Protein AF-A0A1B7ZE71-F1 (afdb_monomer_lite)

Radius of gyration: 24.31 Å; chains: 1; bounding box: 47×47×88 Å

Secondary structure (DSSP, 8-state):
-PPPHHHHHHHHHHHHHHHHHHHHHHHHHHHHHHHHHHHHHHHT-S-GGGGGGGSPPSEE-SS-EEEEEEETTEEEEEEEEESPPPHHHHH-EEEEEEEETT---TT-S---EEEEEE---EEEEETTEEEEEEEEEPPSS-EEEEEEEEEEE-TTS-EEE----EEEHHHHHHHHHHTT---TT--------

Organism: NCBI:txid1836467

Structure (mmCIF, N/CA/C/O backbone):
data_AF-A0A1B7ZE71-F1
#
_entry.id   AF-A0A1B7ZE71-F1
#
loop_
_atom_site.group_PDB
_atom_site.id
_atom_site.type_symbol
_atom_site.label_atom_id
_atom_site.label_alt_id
_atom_site.label_comp_id
_atom_site.label_asym_id
_atom_site.label_entity_id
_atom_site.label_seq_id
_atom_site.pdbx_PDB_ins_code
_atom_site.Cartn_x
_atom_site.Cartn_y
_atom_site.Cartn_z
_atom_site.occupancy
_atom_site.B_iso_or_equiv
_atom_site.auth_seq_id
_atom_site.auth_comp_id
_atom_site.auth_asym_id
_atom_site.auth_atom_id
_atom_site.pdbx_PDB_model_num
ATOM 1 N N . MET A 1 1 ? -10.467 2.121 67.194 1.00 52.72 1 MET A N 1
ATOM 2 C CA . MET A 1 1 ? -9.245 1.445 66.711 1.00 52.72 1 MET A CA 1
ATOM 3 C C . MET A 1 1 ? -9.043 1.850 65.265 1.00 52.72 1 MET A C 1
ATOM 5 O O . MET A 1 1 ? -9.823 1.424 64.425 1.00 52.72 1 MET A O 1
ATOM 9 N N . GLU A 1 2 ? -8.080 2.726 64.983 1.00 53.59 2 GLU A N 1
ATOM 10 C CA . GLU A 1 2 ? -7.727 3.022 63.592 1.00 53.59 2 GLU A CA 1
ATOM 11 C C . GLU A 1 2 ? -7.019 1.806 62.976 1.00 53.59 2 GLU A C 1
ATOM 13 O O . GLU A 1 2 ? -6.147 1.218 63.628 1.00 53.59 2 GLU A O 1
ATOM 18 N N . PRO A 1 3 ? -7.379 1.394 61.749 1.00 60.72 3 PRO A N 1
ATOM 19 C CA . PRO A 1 3 ? -6.683 0.314 61.072 1.00 60.72 3 PRO A CA 1
ATOM 20 C C . PRO A 1 3 ? -5.218 0.703 60.862 1.00 60.72 3 PRO A C 1
ATOM 22 O O . PRO A 1 3 ? -4.894 1.793 60.388 1.00 60.72 3 PRO A O 1
ATOM 25 N N . SER A 1 4 ? -4.315 -0.215 61.198 1.00 74.62 4 SER A N 1
ATOM 26 C CA . SER A 1 4 ? -2.880 -0.040 60.970 1.00 74.62 4 SER A CA 1
ATOM 27 C C . SER A 1 4 ? -2.619 0.303 59.497 1.00 74.62 4 SER A C 1
ATOM 29 O O . SER A 1 4 ? -3.213 -0.300 58.601 1.00 74.62 4 SER A O 1
ATOM 31 N N . LYS A 1 5 ? -1.679 1.220 59.211 1.00 70.31 5 LYS A N 1
ATOM 32 C CA . LYS A 1 5 ? -1.284 1.604 57.835 1.00 70.31 5 LYS A CA 1
ATOM 33 C C . LYS A 1 5 ? -0.982 0.396 56.930 1.00 70.31 5 LYS A C 1
ATOM 35 O O . LYS A 1 5 ? 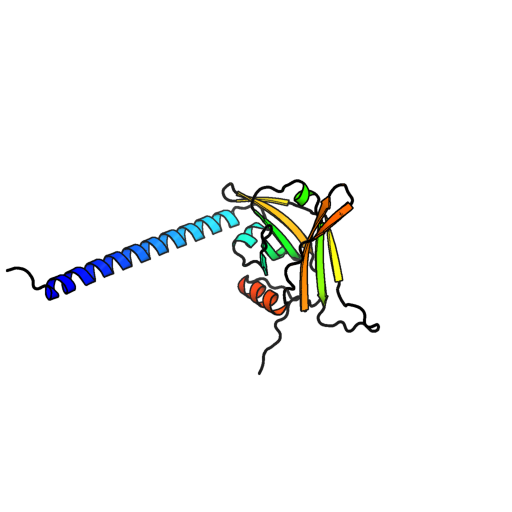-1.108 0.503 55.713 1.00 70.31 5 LYS A O 1
ATOM 40 N N . LYS A 1 6 ? -0.590 -0.754 57.500 1.00 68.81 6 LYS A N 1
ATOM 41 C CA . LYS A 1 6 ? -0.414 -2.018 56.765 1.00 68.81 6 LYS A CA 1
ATOM 42 C C . LYS A 1 6 ? -1.756 -2.639 56.359 1.00 68.81 6 LYS A C 1
ATOM 44 O O . LYS A 1 6 ? -1.909 -2.992 55.198 1.00 68.81 6 LYS A O 1
ATOM 49 N N . GLN A 1 7 ? -2.729 -2.719 57.268 1.00 72.44 7 GLN A N 1
ATOM 50 C CA . GLN A 1 7 ? -4.077 -3.230 56.977 1.00 72.44 7 GLN A CA 1
ATOM 51 C C . GLN A 1 7 ? -4.793 -2.364 55.935 1.00 72.44 7 GLN A C 1
ATOM 53 O O . GLN A 1 7 ? -5.383 -2.900 55.005 1.00 72.44 7 GLN A O 1
ATOM 58 N N . LEU A 1 8 ? -4.648 -1.036 56.015 1.00 74.44 8 LEU A N 1
ATOM 59 C CA . LEU A 1 8 ? -5.215 -0.121 55.021 1.00 74.44 8 LEU A CA 1
ATOM 60 C C . LEU A 1 8 ? -4.645 -0.375 53.609 1.00 74.44 8 LEU A C 1
ATOM 62 O O . LEU A 1 8 ? -5.394 -0.423 52.637 1.00 74.44 8 LEU A O 1
ATOM 66 N N . LYS A 1 9 ? -3.328 -0.609 53.489 1.00 72.19 9 LYS A N 1
ATOM 67 C CA . LYS A 1 9 ? -2.681 -0.965 52.211 1.00 72.19 9 LYS A CA 1
ATOM 68 C C . LYS A 1 9 ? -3.184 -2.300 51.656 1.00 72.19 9 LYS A C 1
ATOM 70 O O . LYS A 1 9 ? -3.447 -2.380 50.460 1.00 72.19 9 LYS A O 1
ATOM 75 N N . TYR A 1 10 ? -3.346 -3.317 52.506 1.00 79.56 10 TYR A N 1
ATOM 76 C CA . TYR A 1 10 ? -3.859 -4.628 52.089 1.00 79.56 10 TYR A CA 1
ATOM 77 C C . TYR A 1 10 ? -5.328 -4.590 51.650 1.00 79.56 10 TYR A C 1
ATOM 79 O O . TYR A 1 10 ? -5.701 -5.375 50.785 1.00 79.56 10 TYR A O 1
ATOM 87 N N . SER A 1 11 ? -6.136 -3.661 52.170 1.00 78.38 11 SER A N 1
ATOM 88 C CA . SER A 1 11 ? -7.523 -3.467 51.723 1.00 78.38 11 SER A CA 1
ATOM 89 C C . SER A 1 11 ? -7.640 -2.619 50.449 1.00 78.38 11 SER A C 1
ATOM 91 O O . SER A 1 11 ? -8.523 -2.859 49.632 1.00 78.38 11 SER A O 1
ATOM 93 N N . ILE A 1 12 ? -6.750 -1.641 50.242 1.00 85.25 12 ILE A N 1
ATOM 94 C CA . ILE A 1 12 ? -6.781 -0.746 49.069 1.00 85.25 12 ILE A CA 1
ATOM 95 C C . ILE A 1 12 ? -6.198 -1.415 47.813 1.00 85.25 12 ILE A C 1
ATOM 97 O O . ILE A 1 12 ? -6.722 -1.227 46.715 1.00 85.25 12 ILE A O 1
ATOM 101 N N . LEU A 1 13 ? -5.133 -2.211 47.954 1.00 88.12 13 LEU A N 1
ATOM 102 C CA . LEU A 1 13 ? -4.478 -2.897 46.834 1.00 88.12 13 LEU A CA 1
ATOM 103 C C . LEU A 1 13 ? -5.442 -3.740 45.964 1.00 88.12 13 LEU A C 1
ATOM 105 O O . LEU A 1 13 ? -5.421 -3.561 44.745 1.00 88.12 13 LEU A O 1
ATOM 109 N N . PRO A 1 14 ? -6.312 -4.612 46.519 1.00 90.25 14 PRO A N 1
ATOM 110 C CA . PRO A 1 14 ? -7.252 -5.390 45.712 1.00 90.25 14 PRO A C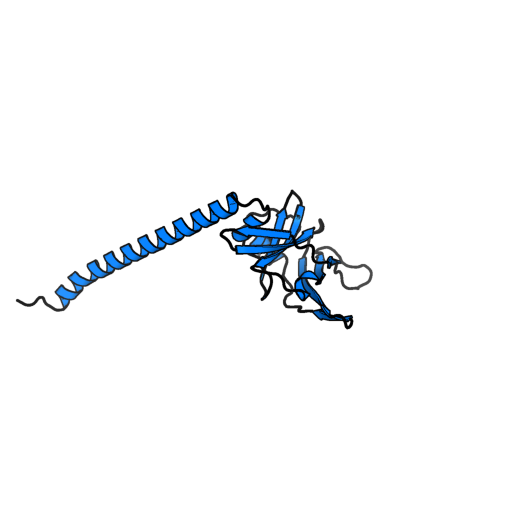A 1
ATOM 111 C C . PRO A 1 14 ? -8.293 -4.511 45.008 1.00 90.25 14 PRO A C 1
ATOM 113 O O . PRO A 1 14 ? -8.656 -4.812 43.875 1.00 90.25 14 PRO A O 1
ATOM 116 N N . ILE A 1 15 ? -8.718 -3.394 45.611 1.00 91.06 15 ILE A N 1
ATOM 117 C CA . ILE A 1 15 ? -9.645 -2.439 44.977 1.00 91.06 15 ILE A CA 1
ATOM 118 C C . ILE A 1 15 ? -8.997 -1.816 43.735 1.00 91.06 15 ILE A C 1
ATOM 120 O O . ILE A 1 15 ? -9.604 -1.787 42.665 1.00 91.06 15 ILE A O 1
ATOM 124 N N . ILE A 1 16 ? -7.742 -1.371 43.851 1.00 92.75 16 ILE A N 1
ATOM 125 C CA . ILE A 1 16 ? -6.975 -0.840 42.715 1.00 92.75 16 ILE A CA 1
ATOM 126 C C . ILE A 1 16 ? -6.833 -1.905 41.620 1.00 92.75 16 ILE A C 1
ATOM 128 O O . ILE A 1 16 ? -6.988 -1.601 40.439 1.00 92.75 16 ILE A O 1
ATOM 132 N N . LEU A 1 17 ? -6.578 -3.159 41.998 1.00 93.56 17 LEU A N 1
ATOM 133 C CA . LEU A 1 17 ? -6.388 -4.257 41.053 1.00 93.56 17 LEU A CA 1
ATOM 134 C C . LEU A 1 17 ? -7.676 -4.583 40.276 1.00 93.56 17 LEU A C 1
ATOM 136 O O . LEU A 1 17 ? -7.633 -4.745 39.057 1.00 93.56 17 LEU A O 1
ATOM 140 N N . VAL A 1 18 ? -8.828 -4.594 40.954 1.00 94.69 18 VAL A N 1
ATOM 141 C CA . VAL A 1 18 ? -10.147 -4.760 40.320 1.00 94.69 18 VAL A CA 1
ATOM 142 C C . VAL A 1 18 ? -10.454 -3.600 39.372 1.00 94.69 18 VAL A C 1
ATOM 144 O O . VAL A 1 18 ? -10.906 -3.833 38.251 1.00 94.69 18 VAL A O 1
ATOM 147 N N . LEU A 1 19 ? -10.159 -2.357 39.770 1.00 95.19 19 LEU A N 1
ATOM 148 C CA . LEU A 1 19 ? -10.331 -1.191 38.898 1.00 95.19 19 LEU A CA 1
ATOM 149 C C . LEU A 1 19 ? -9.456 -1.294 37.642 1.00 95.19 19 LEU A C 1
ATOM 151 O O . LEU A 1 19 ? -9.948 -1.073 36.537 1.00 95.19 19 LEU A O 1
ATOM 155 N N . LEU A 1 20 ? -8.184 -1.684 37.779 1.00 95.62 20 LEU A N 1
ATOM 156 C CA . LEU A 1 20 ? -7.288 -1.891 36.637 1.00 95.62 20 LEU A CA 1
ATOM 157 C C . LEU A 1 20 ? -7.815 -2.971 35.684 1.00 95.62 20 LEU A C 1
ATOM 159 O O . LEU A 1 20 ? -7.805 -2.756 34.472 1.00 95.62 20 LEU A O 1
ATOM 163 N N . LEU A 1 21 ? -8.313 -4.095 36.210 1.00 95.44 21 LEU 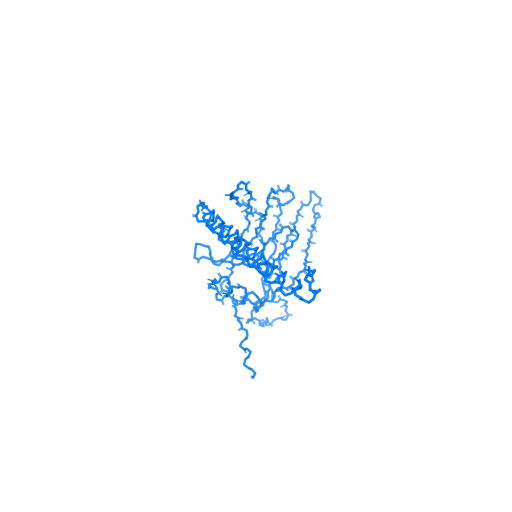A N 1
ATOM 164 C CA . LEU A 1 21 ? -8.932 -5.146 35.398 1.00 95.44 21 LEU A CA 1
ATOM 165 C C . LEU A 1 21 ? -10.163 -4.626 34.650 1.00 95.44 21 LEU A C 1
ATOM 167 O O . LEU A 1 21 ? -10.286 -4.849 33.446 1.00 95.44 21 LEU A O 1
ATOM 171 N N . PHE A 1 22 ? -11.033 -3.873 35.324 1.00 96.06 22 PHE A N 1
ATOM 172 C CA . PHE A 1 22 ? -12.203 -3.257 34.702 1.00 96.06 22 PHE A CA 1
ATOM 173 C C . PHE A 1 22 ? -11.814 -2.315 33.549 1.00 96.06 22 PHE A C 1
ATOM 175 O O . PHE A 1 22 ? -12.358 -2.425 32.448 1.00 96.06 22 PHE A O 1
ATOM 182 N N . PHE A 1 23 ? -10.819 -1.442 33.753 1.00 95.06 23 PHE A N 1
ATOM 183 C CA . PHE A 1 23 ? -10.317 -0.554 32.699 1.00 95.06 23 PHE A CA 1
ATOM 184 C C . PHE A 1 23 ? -9.697 -1.321 31.525 1.00 95.06 23 PHE A C 1
ATOM 186 O O . PHE A 1 23 ? -9.907 -0.947 30.370 1.00 95.06 23 PHE A O 1
ATOM 193 N N . GLN A 1 24 ? -8.966 -2.407 31.790 1.00 94.94 24 GLN A N 1
ATOM 194 C CA . GLN A 1 24 ? -8.400 -3.249 30.734 1.00 94.94 24 GLN A CA 1
ATOM 195 C C . GLN A 1 24 ? -9.487 -3.962 29.919 1.00 94.94 24 GLN A C 1
ATOM 197 O O . GLN A 1 24 ? -9.398 -3.985 28.690 1.00 94.94 24 GLN A O 1
ATOM 202 N N . ILE A 1 25 ? -10.529 -4.490 30.572 1.00 94.94 25 ILE A N 1
ATOM 203 C CA . ILE A 1 25 ? -11.670 -5.135 29.903 1.00 94.94 25 ILE A CA 1
ATOM 204 C C . ILE A 1 25 ? -12.411 -4.127 29.027 1.00 94.94 25 ILE A C 1
ATOM 206 O O . ILE A 1 25 ? -12.641 -4.391 27.848 1.00 94.94 25 ILE A O 1
ATOM 210 N N . ARG A 1 26 ? -12.728 -2.945 29.566 1.00 95.56 26 ARG A N 1
ATOM 211 C CA . ARG A 1 26 ? -13.400 -1.887 28.805 1.00 95.56 26 ARG A CA 1
ATOM 212 C C . ARG A 1 26 ? -12.589 -1.480 27.574 1.00 95.56 26 ARG A C 1
ATOM 214 O O . ARG A 1 26 ? -13.123 -1.482 26.469 1.00 95.56 26 ARG A O 1
ATOM 221 N N . LYS A 1 27 ? -11.288 -1.219 27.746 1.00 94.62 27 LYS A N 1
ATOM 222 C CA . LYS A 1 27 ? -10.377 -0.883 26.642 1.00 94.62 27 LYS A CA 1
ATOM 223 C C . LYS A 1 27 ? -10.353 -1.976 25.573 1.00 94.62 27 LYS A C 1
ATOM 225 O O . LYS A 1 27 ? -10.350 -1.674 24.383 1.00 94.62 27 LYS A O 1
ATOM 230 N N . ARG A 1 28 ? -10.329 -3.247 25.984 1.00 94.38 28 ARG A N 1
ATOM 231 C CA . ARG A 1 28 ? -10.369 -4.386 25.060 1.00 94.38 28 ARG A CA 1
ATOM 232 C C . ARG A 1 28 ? -11.679 -4.421 24.271 1.00 94.38 28 ARG A C 1
ATOM 234 O O . ARG A 1 28 ? -11.627 -4.621 23.062 1.00 94.38 28 ARG A O 1
ATOM 241 N N . ASN A 1 29 ? -12.820 -4.206 24.921 1.00 94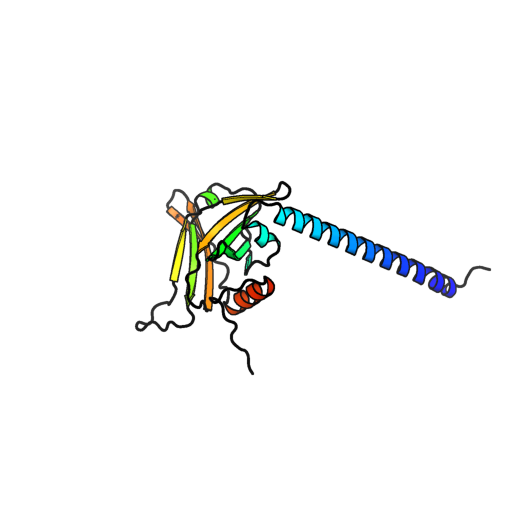.62 29 ASN A N 1
ATOM 242 C CA . ASN A 1 29 ? -14.127 -4.215 24.260 1.00 94.62 29 ASN A CA 1
ATOM 243 C C . ASN A 1 29 ? -14.257 -3.074 23.244 1.00 94.62 29 ASN A C 1
ATOM 245 O O . ASN A 1 29 ? -14.628 -3.329 22.103 1.00 94.62 29 ASN A O 1
ATOM 249 N N . GLU A 1 30 ? -13.842 -1.858 23.609 1.00 94.69 30 GLU A N 1
ATOM 250 C CA . GLU A 1 30 ? -13.820 -0.708 22.693 1.00 94.69 30 GLU A CA 1
ATOM 251 C C . GLU A 1 30 ? -12.923 -0.980 21.469 1.00 94.69 30 GLU A C 1
ATOM 253 O O . GLU A 1 30 ? -13.283 -0.663 20.336 1.00 94.69 30 GLU A O 1
ATOM 258 N N . GLN A 1 31 ? -11.768 -1.628 21.659 1.00 92.62 31 GLN A N 1
ATOM 259 C CA . GLN A 1 31 ? -10.894 -2.024 20.548 1.00 92.62 31 GLN A CA 1
ATOM 260 C C . GLN A 1 31 ? -11.519 -3.089 19.640 1.00 92.62 31 GLN A C 1
ATOM 262 O O . GLN A 1 31 ? -11.292 -3.062 18.430 1.00 92.62 31 GLN A O 1
ATOM 267 N N . ILE A 1 32 ? -12.265 -4.042 20.204 1.00 93.38 32 ILE A N 1
ATOM 268 C CA . ILE A 1 32 ? -12.968 -5.076 19.434 1.00 93.38 32 ILE A CA 1
ATOM 269 C C . ILE A 1 32 ? -14.071 -4.432 18.596 1.00 93.38 32 ILE A C 1
ATOM 271 O O . ILE A 1 32 ? -14.121 -4.656 17.390 1.00 93.38 32 ILE A O 1
ATOM 275 N N . GLU A 1 33 ? -14.894 -3.582 19.204 1.00 93.94 33 GLU A N 1
ATOM 276 C CA . GLU A 1 33 ? -15.970 -2.870 18.515 1.00 93.94 33 GLU A CA 1
ATOM 277 C C . GLU A 1 33 ? -15.426 -2.006 17.369 1.00 93.94 33 GLU A C 1
ATOM 279 O O . GLU A 1 33 ? -15.892 -2.100 16.236 1.00 93.94 33 GLU A O 1
ATOM 284 N N . GLN A 1 34 ? -14.350 -1.249 17.609 1.00 89.94 34 GLN A N 1
ATOM 285 C CA . GLN A 1 34 ? -13.692 -0.461 16.562 1.00 89.94 34 GLN A CA 1
ATOM 286 C C . GLN A 1 34 ? -13.176 -1.321 15.402 1.00 89.94 34 GLN A C 1
ATOM 288 O O . GLN A 1 34 ? -13.253 -0.903 14.244 1.00 89.94 34 GLN A O 1
ATOM 293 N N . ARG A 1 35 ? -12.634 -2.514 15.685 1.00 88.94 35 ARG A N 1
ATOM 294 C CA . ARG A 1 35 ? -12.179 -3.450 14.644 1.00 88.94 35 ARG A CA 1
ATOM 295 C C . ARG A 1 35 ? -13.352 -4.005 13.844 1.00 88.94 35 ARG A C 1
ATOM 297 O O . ARG A 1 35 ? -13.246 -4.051 12.621 1.00 88.94 35 ARG A O 1
ATOM 304 N N . ASN A 1 36 ? -14.449 -4.363 14.507 1.00 91.12 36 ASN A N 1
ATOM 305 C CA . ASN A 1 36 ? -15.652 -4.880 13.857 1.00 91.12 36 ASN A CA 1
ATOM 306 C C . ASN A 1 36 ? -16.277 -3.819 12.947 1.00 91.12 36 ASN A C 1
ATOM 308 O O . ASN A 1 36 ? -16.412 -4.056 11.750 1.00 91.12 36 ASN A O 1
ATOM 312 N N . ASN A 1 37 ? -16.501 -2.608 13.464 1.00 90.06 37 ASN A N 1
ATOM 313 C CA . ASN A 1 37 ? -17.058 -1.493 12.692 1.00 90.06 37 ASN A CA 1
ATOM 314 C C . ASN A 1 37 ? -16.178 -1.147 11.481 1.00 90.06 37 ASN A C 1
ATOM 316 O O . ASN A 1 37 ? -16.668 -0.847 10.394 1.00 90.06 37 ASN A O 1
ATOM 320 N N . LYS A 1 38 ? -14.848 -1.204 11.642 1.00 89.19 38 LYS A N 1
ATOM 321 C CA . LYS A 1 38 ? -13.911 -1.014 10.528 1.00 89.19 38 LYS A CA 1
ATOM 322 C C . LYS A 1 38 ? -14.038 -2.129 9.487 1.00 89.19 38 LYS A C 1
ATOM 324 O O . LYS A 1 38 ? -14.008 -1.836 8.295 1.00 89.19 38 LYS A O 1
ATOM 329 N N . GLN A 1 39 ? -14.147 -3.384 9.919 1.00 90.56 39 GLN A N 1
ATOM 330 C CA . GLN A 1 39 ? -14.269 -4.524 9.015 1.00 90.56 39 GLN A CA 1
ATOM 331 C C . GLN A 1 39 ? -15.583 -4.480 8.231 1.00 90.56 39 GLN A C 1
ATOM 333 O O . GLN A 1 39 ? -15.571 -4.681 7.021 1.00 90.56 39 GLN A O 1
ATOM 338 N N . GLU A 1 40 ? -16.692 -4.152 8.887 1.00 90.06 40 GLU A N 1
ATOM 339 C CA . GLU A 1 40 ? -17.995 -3.960 8.244 1.00 90.06 40 GLU A CA 1
ATOM 340 C C . GLU A 1 40 ? -17.963 -2.822 7.221 1.00 90.06 40 GLU A C 1
ATOM 342 O O . GLU A 1 40 ? -18.453 -2.973 6.103 1.00 90.06 40 GLU A O 1
ATOM 347 N N . ALA A 1 41 ? -17.314 -1.704 7.554 1.00 89.19 41 ALA A N 1
ATOM 348 C CA . ALA A 1 41 ? -17.153 -0.577 6.638 1.00 89.19 41 ALA A CA 1
ATOM 349 C C . ALA A 1 41 ? -16.285 -0.918 5.409 1.00 89.19 41 ALA A C 1
ATOM 351 O O . ALA A 1 41 ? -16.498 -0.379 4.326 1.00 89.19 41 ALA A O 1
ATOM 352 N N . ILE A 1 42 ? -15.307 -1.817 5.560 1.00 90.94 42 ILE A N 1
ATOM 353 C CA . ILE A 1 42 ? -14.504 -2.328 4.440 1.00 90.94 42 ILE A CA 1
ATOM 354 C C . ILE A 1 42 ? -15.330 -3.293 3.590 1.00 90.94 42 ILE A C 1
ATOM 356 O O . ILE A 1 42 ? -15.336 -3.165 2.371 1.00 90.94 42 ILE A O 1
ATOM 360 N N . ASN A 1 43 ? -16.054 -4.218 4.223 1.00 88.69 43 ASN A N 1
ATOM 361 C CA . ASN A 1 43 ? -16.869 -5.220 3.535 1.00 88.69 43 ASN A CA 1
ATOM 362 C C . ASN A 1 43 ? -18.058 -4.601 2.782 1.00 88.69 43 ASN A C 1
ATOM 364 O O . ASN A 1 43 ? -18.470 -5.129 1.757 1.00 88.69 43 ASN A O 1
ATOM 368 N N . SER A 1 44 ? -18.604 -3.491 3.283 1.00 88.44 44 SER A N 1
ATOM 369 C CA . SER A 1 44 ? -19.681 -2.733 2.630 1.00 88.44 44 SER A CA 1
ATOM 370 C C . SER A 1 44 ? -19.179 -1.730 1.585 1.00 88.44 44 SER A C 1
ATOM 372 O O . SER A 1 44 ? -19.982 -1.068 0.928 1.00 88.44 44 SER A O 1
ATOM 374 N N . SER A 1 45 ? -17.861 -1.588 1.413 1.00 88.50 45 SER A N 1
ATOM 375 C CA . SER A 1 45 ? -17.297 -0.690 0.410 1.00 88.50 45 SER A CA 1
ATOM 376 C C . SER A 1 45 ? -17.405 -1.293 -0.991 1.00 88.50 45 SER A C 1
ATOM 378 O O . SER A 1 45 ? -16.943 -2.402 -1.234 1.00 88.50 45 SER A O 1
ATOM 380 N N . ASN A 1 46 ? -17.895 -0.512 -1.957 1.00 85.69 46 ASN A N 1
ATOM 381 C CA . ASN A 1 46 ? -17.926 -0.890 -3.379 1.00 85.69 46 ASN A CA 1
ATOM 382 C C . ASN A 1 46 ? -16.548 -0.796 -4.072 1.00 85.69 46 ASN A C 1
ATOM 384 O O . ASN A 1 46 ? -16.472 -0.699 -5.295 1.00 85.69 46 ASN A O 1
ATOM 388 N N . SER A 1 47 ? -15.451 -0.759 -3.311 1.00 92.75 47 SER A N 1
ATOM 389 C CA . SER A 1 47 ? -14.093 -0.604 -3.832 1.00 92.75 47 SER A CA 1
ATOM 390 C C . SER A 1 47 ? -13.237 -1.809 -3.477 1.00 92.75 47 SER A C 1
ATOM 392 O O . SER A 1 47 ? -12.995 -2.088 -2.302 1.00 92.75 47 SER A O 1
ATOM 394 N N . VAL A 1 48 ? -12.673 -2.457 -4.497 1.00 93.81 48 VAL A N 1
ATOM 395 C CA . VAL A 1 48 ? -11.685 -3.540 -4.337 1.00 93.81 48 VAL A CA 1
ATOM 396 C C . VAL A 1 48 ? -10.444 -3.097 -3.549 1.00 93.81 48 VAL A C 1
ATOM 398 O O . VAL A 1 48 ? -9.778 -3.915 -2.920 1.00 93.81 48 VAL A O 1
ATOM 401 N N . TYR A 1 49 ? -10.163 -1.790 -3.509 1.00 95.56 49 TYR A N 1
ATOM 402 C CA . TYR A 1 49 ? -9.037 -1.204 -2.779 1.00 95.56 49 TYR A CA 1
ATOM 403 C C . TYR A 1 49 ? -9.316 -0.982 -1.284 1.00 95.56 49 TYR A C 1
ATOM 405 O O . TYR A 1 49 ? -8.394 -0.677 -0.526 1.00 95.56 49 TYR A O 1
ATOM 413 N N . ALA A 1 50 ? -10.556 -1.159 -0.817 1.00 94.88 50 ALA A N 1
ATOM 414 C CA . ALA A 1 50 ? -10.903 -0.998 0.595 1.00 94.88 50 ALA A CA 1
ATOM 415 C C . ALA A 1 50 ? -10.127 -1.962 1.509 1.00 94.88 50 ALA A C 1
ATOM 417 O O . ALA A 1 50 ? -9.764 -1.594 2.631 1.00 94.88 50 ALA A O 1
ATOM 418 N N . LYS A 1 51 ? -9.794 -3.166 1.014 1.00 94.12 51 LYS A N 1
ATOM 419 C CA . LYS A 1 51 ? -9.022 -4.172 1.767 1.00 94.12 51 LYS A CA 1
ATOM 420 C C . LYS A 1 51 ? -7.652 -3.664 2.228 1.00 94.12 51 LYS A C 1
ATOM 422 O O . LYS A 1 51 ? -7.186 -4.053 3.299 1.00 94.12 51 LYS A O 1
ATOM 427 N N . LEU A 1 52 ? -7.046 -2.732 1.482 1.00 95.38 52 LEU A N 1
ATOM 428 C CA . LEU A 1 52 ? -5.729 -2.163 1.789 1.00 95.38 52 LEU A CA 1
ATOM 429 C C . LEU A 1 52 ? -5.707 -1.450 3.148 1.00 95.38 52 LEU A C 1
ATOM 431 O O . LEU A 1 52 ? -4.663 -1.334 3.786 1.00 95.38 52 LEU A O 1
ATOM 435 N N . LEU A 1 53 ? -6.865 -0.996 3.640 1.00 93.81 53 LEU A N 1
ATOM 436 C CA . LEU A 1 53 ? -6.971 -0.342 4.944 1.00 93.81 53 LEU A CA 1
ATOM 437 C C . LEU A 1 53 ? -6.680 -1.283 6.119 1.00 93.81 53 LEU A C 1
ATOM 439 O O . LEU A 1 53 ? -6.405 -0.799 7.222 1.00 93.81 53 LEU A O 1
ATOM 443 N N . ASN A 1 54 ? -6.742 -2.598 5.909 1.00 92.69 54 ASN A N 1
ATOM 444 C CA . ASN A 1 54 ? -6.355 -3.620 6.883 1.00 92.69 54 ASN A CA 1
ATOM 445 C C . ASN A 1 54 ? -4.935 -4.149 6.682 1.00 92.69 54 ASN A C 1
ATOM 447 O O . ASN A 1 54 ? -4.462 -4.919 7.513 1.00 92.69 54 ASN A O 1
ATOM 451 N N . GLN A 1 55 ? -4.261 -3.726 5.619 1.00 94.31 55 GLN A N 1
ATOM 452 C CA . GLN A 1 55 ? -2.935 -4.199 5.270 1.00 94.31 55 GLN A CA 1
ATOM 453 C C . GLN A 1 55 ? -1.858 -3.234 5.754 1.00 94.31 55 GLN A C 1
ATOM 455 O O . GLN A 1 55 ? -2.068 -2.025 5.917 1.00 94.31 55 GLN A O 1
ATOM 460 N N . ARG A 1 56 ? -0.666 -3.781 5.962 1.00 95.12 56 ARG A N 1
ATOM 461 C CA . ARG A 1 56 ? 0.551 -3.013 6.172 1.00 95.12 56 ARG A CA 1
ATOM 462 C C . ARG A 1 56 ? 1.076 -2.541 4.817 1.00 95.12 56 ARG A C 1
ATOM 464 O O . ARG A 1 56 ? 1.248 -3.335 3.898 1.00 95.12 56 ARG A O 1
ATOM 471 N N . SER A 1 57 ? 1.339 -1.244 4.700 1.00 94.88 57 SER A N 1
ATOM 472 C CA . SER A 1 57 ? 1.974 -0.659 3.516 1.00 94.88 57 SER A CA 1
ATOM 473 C C . SER A 1 57 ? 3.439 -1.092 3.420 1.00 94.88 57 SER A C 1
ATOM 475 O O . SER A 1 57 ? 4.139 -1.075 4.437 1.00 94.88 57 SER A O 1
ATOM 477 N N . ILE A 1 58 ? 3.927 -1.376 2.210 1.00 93.50 58 ILE A N 1
ATOM 478 C CA . ILE A 1 58 ? 5.353 -1.657 1.964 1.00 93.50 58 ILE A CA 1
ATOM 479 C C . ILE A 1 58 ? 6.230 -0.430 2.235 1.00 93.50 58 ILE A C 1
ATOM 481 O O . ILE A 1 58 ? 7.380 -0.544 2.659 1.00 93.50 58 ILE A O 1
ATOM 485 N N . TYR A 1 59 ? 5.656 0.757 2.044 1.00 90.88 59 TYR A N 1
ATOM 486 C CA . TYR A 1 59 ? 6.286 2.037 2.306 1.00 90.88 59 TYR A CA 1
ATOM 487 C C . TYR A 1 59 ? 5.226 3.102 2.568 1.00 90.88 59 TYR A C 1
ATOM 489 O O . TYR A 1 59 ? 4.095 3.006 2.090 1.00 90.88 59 TYR A O 1
ATOM 497 N N . ARG A 1 60 ? 5.583 4.123 3.342 1.00 90.00 60 ARG A N 1
ATOM 498 C CA . ARG A 1 60 ? 4.713 5.259 3.622 1.00 90.00 60 ARG A CA 1
ATOM 499 C C . ARG A 1 60 ? 5.549 6.523 3.687 1.00 90.00 60 ARG A C 1
ATOM 501 O O . ARG A 1 60 ? 6.479 6.595 4.486 1.00 90.00 60 ARG A O 1
ATOM 508 N N . ASP A 1 61 ? 5.176 7.509 2.885 1.00 84.62 61 ASP A N 1
ATOM 509 C CA . ASP A 1 61 ? 5.735 8.854 2.955 1.00 84.62 61 ASP A CA 1
ATOM 510 C C . ASP A 1 61 ? 4.704 9.853 3.512 1.00 84.62 61 ASP A C 1
ATOM 512 O O . ASP A 1 61 ? 3.689 9.484 4.112 1.00 84.62 61 ASP A O 1
ATOM 516 N N . SER A 1 62 ? 4.996 11.146 3.365 1.00 82.19 62 SER A N 1
ATOM 517 C CA . SER A 1 62 ? 4.133 12.239 3.817 1.00 82.19 62 SER A CA 1
ATOM 518 C C . SER A 1 62 ? 2.824 12.376 3.027 1.00 82.19 62 SER A C 1
ATOM 520 O O . SER A 1 62 ? 1.937 13.105 3.461 1.00 82.19 62 SER A O 1
ATOM 522 N N . VAL A 1 63 ? 2.704 11.733 1.866 1.00 86.81 63 VAL A N 1
ATOM 523 C CA . VAL A 1 63 ? 1.594 11.890 0.918 1.00 86.81 63 VAL A CA 1
ATOM 524 C C . VAL A 1 63 ? 0.830 10.580 0.713 1.00 86.81 63 VAL A C 1
ATOM 526 O O . VAL A 1 63 ? -0.402 10.585 0.784 1.00 86.81 63 VAL A O 1
ATOM 529 N N . TYR A 1 64 ? 1.538 9.474 0.482 1.00 90.81 64 TYR A N 1
ATOM 530 C CA . TYR A 1 64 ? 0.977 8.180 0.112 1.00 90.81 64 TYR A CA 1
ATOM 531 C C . TYR A 1 64 ? 1.397 7.074 1.080 1.00 90.81 64 TYR A C 1
ATOM 533 O O . TYR A 1 64 ? 2.528 7.005 1.568 1.00 90.81 64 TYR A O 1
ATOM 541 N N . SER A 1 65 ? 0.471 6.147 1.290 1.00 94.31 65 SER A N 1
ATOM 542 C CA . SER A 1 65 ? 0.786 4.784 1.699 1.00 94.31 65 SER A CA 1
ATOM 543 C C . SER A 1 65 ? 0.866 3.922 0.442 1.00 94.31 65 SER A C 1
ATOM 545 O O . SER A 1 65 ? -0.079 3.902 -0.345 1.00 94.31 65 SER A O 1
ATOM 547 N N . ILE A 1 66 ? 1.975 3.214 0.255 1.00 94.44 66 ILE A N 1
ATOM 548 C CA . ILE A 1 66 ? 2.213 2.369 -0.914 1.00 94.44 66 ILE A CA 1
ATOM 549 C C . ILE A 1 66 ? 2.007 0.905 -0.537 1.00 94.44 66 ILE A C 1
ATOM 551 O O . ILE A 1 66 ? 2.527 0.429 0.476 1.00 94.44 66 ILE A O 1
ATOM 555 N N . TYR A 1 67 ? 1.261 0.192 -1.368 1.00 96.00 67 TYR A N 1
ATOM 556 C CA . TYR A 1 67 ? 0.917 -1.210 -1.195 1.00 96.00 67 TYR A CA 1
ATOM 557 C C . TYR A 1 67 ? 1.301 -2.004 -2.432 1.00 96.00 67 TYR A C 1
ATOM 559 O O . TYR A 1 67 ? 1.357 -1.466 -3.535 1.00 96.00 67 TYR A O 1
ATOM 567 N N . ILE A 1 68 ? 1.509 -3.297 -2.226 1.00 95.19 68 ILE A N 1
ATOM 568 C CA . ILE A 1 68 ? 1.486 -4.291 -3.287 1.00 95.19 68 ILE A CA 1
ATOM 569 C C . ILE A 1 68 ? 0.397 -5.289 -2.903 1.00 95.19 68 ILE A C 1
ATOM 571 O O . ILE A 1 68 ? 0.392 -5.767 -1.767 1.00 95.19 68 ILE A O 1
ATOM 575 N N . ALA A 1 69 ? -0.546 -5.537 -3.808 1.00 95.44 69 ALA A N 1
ATOM 576 C CA . ALA A 1 69 ? -1.669 -6.439 -3.570 1.00 95.44 69 ALA A CA 1
ATOM 577 C 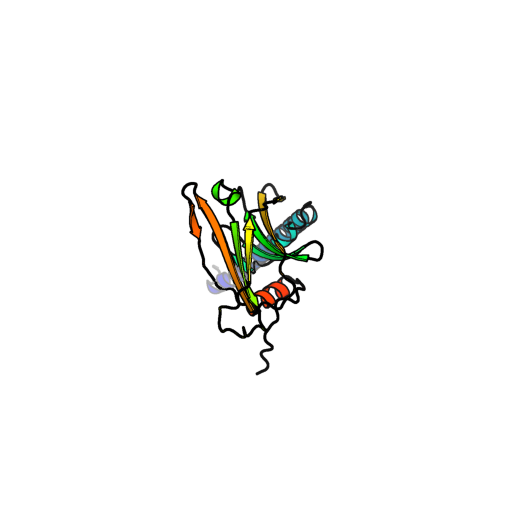C . ALA A 1 69 ? -2.186 -7.033 -4.883 1.00 95.44 69 ALA A C 1
ATOM 579 O O . ALA A 1 69 ? -2.016 -6.437 -5.948 1.00 95.44 69 ALA A O 1
ATOM 580 N N . VAL A 1 70 ? -2.866 -8.176 -4.794 1.00 93.75 70 VAL A N 1
ATOM 581 C CA . VAL A 1 70 ? -3.584 -8.763 -5.930 1.00 93.75 70 VAL A CA 1
ATOM 582 C C . VAL A 1 70 ? -4.957 -8.106 -6.061 1.00 93.75 70 VAL A C 1
ATOM 584 O O . VAL A 1 70 ? -5.767 -8.157 -5.131 1.00 93.75 70 VAL A O 1
ATOM 587 N N . ILE A 1 71 ? -5.228 -7.475 -7.201 1.00 93.00 71 ILE A N 1
ATOM 588 C CA . ILE A 1 71 ? -6.507 -6.838 -7.532 1.00 93.00 71 ILE A CA 1
ATOM 589 C C . ILE A 1 71 ? -6.980 -7.416 -8.863 1.00 93.00 71 ILE A C 1
ATOM 591 O O . ILE A 1 71 ? -6.274 -7.307 -9.860 1.00 93.00 71 ILE A O 1
ATOM 595 N N . ASN A 1 72 ? -8.168 -8.032 -8.876 1.00 89.81 72 ASN A N 1
ATOM 596 C CA . ASN A 1 72 ? -8.728 -8.698 -10.061 1.00 89.81 72 ASN A CA 1
ATOM 597 C C . ASN A 1 72 ? -7.704 -9.636 -10.738 1.00 89.81 72 ASN A C 1
ATOM 599 O O . ASN A 1 72 ? -7.411 -9.488 -11.922 1.00 89.81 72 ASN A O 1
ATOM 603 N N . ASP A 1 73 ? -7.101 -10.528 -9.945 1.00 87.88 73 ASP A N 1
ATOM 604 C CA . ASP A 1 73 ? -6.089 -11.513 -10.364 1.00 87.88 73 ASP A CA 1
ATOM 605 C C . ASP A 1 73 ? -4.771 -10.938 -10.921 1.00 87.88 73 ASP A C 1
ATOM 607 O O . ASP A 1 73 ? -3.932 -11.677 -11.426 1.00 87.88 73 ASP A O 1
ATOM 611 N N . SER A 1 74 ? -4.539 -9.627 -10.791 1.00 91.38 74 SER A N 1
ATOM 612 C CA . SER A 1 74 ? -3.288 -8.971 -11.187 1.00 91.38 74 SER A CA 1
ATOM 613 C C . SER A 1 74 ? -2.533 -8.467 -9.962 1.00 91.38 74 SER A C 1
ATOM 615 O O . SER A 1 74 ? -3.111 -7.793 -9.109 1.00 91.38 74 SER A O 1
ATOM 617 N N . ALA A 1 75 ? -1.224 -8.717 -9.894 1.00 93.56 75 ALA A N 1
ATOM 618 C CA . ALA A 1 75 ? -0.362 -8.049 -8.925 1.00 93.56 75 ALA A CA 1
ATOM 619 C C . ALA A 1 75 ? -0.225 -6.565 -9.301 1.00 93.56 75 ALA A C 1
ATOM 621 O O . ALA A 1 75 ? 0.182 -6.219 -10.415 1.00 93.56 75 ALA A O 1
ATOM 622 N N . GLU A 1 76 ? -0.578 -5.673 -8.381 1.00 95.31 76 GLU A N 1
ATOM 623 C CA . GLU A 1 76 ? -0.541 -4.230 -8.604 1.00 95.31 76 GLU A CA 1
ATOM 624 C C . GLU A 1 76 ? 0.294 -3.523 -7.540 1.00 95.31 76 GLU A C 1
ATOM 626 O O . GLU A 1 76 ? 0.245 -3.856 -6.353 1.00 95.31 76 GLU A O 1
ATOM 631 N N . LEU A 1 77 ? 1.026 -2.495 -7.970 1.00 94.75 77 LEU A N 1
ATOM 632 C CA . LEU A 1 77 ? 1.605 -1.489 -7.094 1.00 94.75 77 LEU A CA 1
ATOM 633 C C . LEU A 1 77 ? 0.610 -0.338 -6.951 1.00 94.75 77 LEU A C 1
ATOM 635 O O . LEU A 1 77 ? 0.190 0.257 -7.945 1.00 94.75 77 LEU A O 1
ATOM 639 N N . ILE A 1 78 ? 0.252 -0.012 -5.713 1.00 95.94 78 ILE A N 1
ATOM 640 C CA . ILE A 1 78 ? -0.884 0.852 -5.405 1.00 95.94 78 ILE A CA 1
ATOM 641 C C . ILE A 1 78 ? -0.446 1.996 -4.491 1.00 95.94 78 ILE A C 1
ATOM 643 O O . ILE A 1 78 ? 0.063 1.781 -3.393 1.00 95.94 78 ILE A O 1
ATOM 647 N N . PHE A 1 79 ? -0.704 3.226 -4.923 1.00 94.62 79 PHE A N 1
ATOM 648 C CA . PHE A 1 79 ? -0.475 4.463 -4.186 1.00 94.62 79 PHE A CA 1
ATOM 649 C C . PHE A 1 79 ? -1.803 4.946 -3.608 1.00 94.62 79 PHE A C 1
ATOM 651 O O . PHE A 1 79 ? -2.663 5.460 -4.325 1.00 94.62 79 PHE A O 1
ATOM 658 N N . LEU A 1 80 ? -1.968 4.793 -2.295 1.00 95.56 80 LEU A N 1
ATOM 659 C CA . LEU A 1 80 ? -3.166 5.203 -1.573 1.00 95.56 80 LEU A CA 1
ATOM 660 C C . LEU A 1 80 ? -2.922 6.528 -0.852 1.00 95.56 80 LEU A C 1
ATOM 662 O O . LEU A 1 80 ? -2.083 6.621 0.047 1.00 95.56 80 LEU A O 1
ATOM 666 N N . LYS A 1 81 ? -3.725 7.537 -1.180 1.00 94.56 81 LYS A N 1
ATOM 667 C CA . LYS A 1 81 ? -3.777 8.812 -0.469 1.00 94.56 81 LYS A CA 1
ATOM 668 C C . LYS A 1 81 ? -5.102 8.968 0.265 1.00 94.56 81 LYS A C 1
ATOM 670 O O . LYS A 1 81 ? -6.170 8.685 -0.271 1.00 94.56 81 LYS A O 1
ATOM 675 N N . ARG A 1 82 ? -5.020 9.467 1.496 1.00 94.00 82 ARG A N 1
ATOM 676 C CA . ARG A 1 82 ? -6.182 9.936 2.255 1.00 94.00 82 ARG A CA 1
ATOM 677 C C . ARG A 1 82 ? -6.457 11.401 1.929 1.00 94.00 82 ARG A C 1
ATOM 679 O O . ARG A 1 82 ? -5.523 12.159 1.638 1.00 94.00 82 ARG A O 1
ATOM 686 N N . ASP A 1 83 ? -7.729 11.766 2.002 1.00 93.12 83 ASP A N 1
ATOM 687 C CA . ASP A 1 83 ? -8.239 13.111 1.740 1.00 93.12 83 ASP A CA 1
ATOM 688 C C . ASP A 1 83 ? -8.091 13.544 0.277 1.00 93.12 83 ASP A C 1
ATOM 690 O O . ASP A 1 83 ? -7.729 12.761 -0.605 1.00 93.12 83 ASP A O 1
ATOM 694 N N . THR A 1 84 ? -8.426 14.802 0.002 1.00 90.88 84 THR A N 1
ATOM 695 C CA . THR A 1 84 ? -8.485 15.369 -1.345 1.00 90.88 84 THR A CA 1
ATOM 696 C C . THR A 1 84 ? -7.110 15.476 -2.009 1.00 90.88 84 THR A C 1
ATOM 698 O O . THR A 1 84 ? -6.073 15.654 -1.363 1.00 90.88 84 THR A O 1
ATOM 701 N N . LEU A 1 85 ? -7.111 15.361 -3.340 1.00 89.12 85 LEU A N 1
ATOM 702 C CA . LEU A 1 85 ? -5.946 15.598 -4.193 1.00 89.12 85 LEU A CA 1
ATOM 703 C C . LEU A 1 85 ? -5.859 17.076 -4.578 1.00 89.12 85 LEU A C 1
ATOM 705 O O . LEU A 1 85 ? -6.841 17.640 -5.077 1.00 89.12 85 LEU A O 1
ATOM 709 N N . ASN A 1 86 ? -4.675 17.669 -4.423 1.00 87.50 86 ASN A N 1
ATOM 710 C CA . ASN A 1 86 ? -4.373 18.994 -4.964 1.00 87.50 86 ASN A CA 1
ATOM 711 C C . ASN A 1 86 ? -4.056 18.931 -6.475 1.00 87.50 86 ASN A C 1
ATOM 713 O O . ASN A 1 86 ? -3.877 17.851 -7.042 1.00 87.50 86 ASN A O 1
ATOM 717 N N . ASN A 1 87 ? -3.995 20.090 -7.138 1.00 83.50 87 ASN A N 1
ATOM 718 C CA . ASN A 1 87 ? -3.803 20.163 -8.594 1.00 83.50 87 ASN A CA 1
ATOM 719 C C . ASN A 1 87 ? -2.485 19.531 -9.052 1.00 83.50 87 ASN A C 1
ATOM 721 O O . ASN A 1 87 ? -2.472 18.801 -10.040 1.00 83.50 87 ASN A O 1
ATOM 725 N N . ILE A 1 88 ? -1.405 19.743 -8.296 1.00 82.31 88 ILE A N 1
ATOM 726 C CA . ILE A 1 88 ? -0.089 19.167 -8.597 1.00 82.31 88 ILE A CA 1
ATOM 727 C C . ILE A 1 88 ? -0.175 17.639 -8.570 1.00 82.31 88 ILE A C 1
ATOM 729 O O . ILE A 1 88 ? 0.234 16.984 -9.523 1.00 82.31 88 ILE A O 1
ATOM 733 N N . GLN A 1 89 ? -0.780 17.061 -7.530 1.00 84.88 89 GLN A N 1
ATOM 734 C CA . GLN A 1 89 ? -0.953 15.613 -7.389 1.00 84.88 89 GLN A CA 1
ATOM 735 C C . GLN A 1 89 ? -1.770 15.034 -8.544 1.00 84.88 89 GLN A C 1
ATOM 737 O O . GLN A 1 89 ? -1.358 14.038 -9.130 1.00 84.88 89 GLN A O 1
ATOM 742 N N . ARG A 1 90 ? -2.878 15.685 -8.921 1.00 85.88 90 ARG A N 1
ATOM 743 C CA . ARG A 1 90 ? -3.741 15.264 -10.043 1.00 85.88 90 ARG A CA 1
ATOM 744 C C . ARG A 1 90 ? -3.039 15.267 -11.400 1.00 85.88 90 ARG A C 1
ATOM 746 O O . ARG A 1 90 ? -3.490 14.572 -12.299 1.00 85.88 90 ARG A O 1
ATOM 753 N N . GLN A 1 91 ? -1.996 16.076 -11.563 1.00 83.50 91 GLN A N 1
ATOM 754 C CA . GLN A 1 91 ? -1.230 16.200 -12.807 1.00 83.50 91 GLN A CA 1
ATOM 755 C C . GLN A 1 91 ? 0.104 15.445 -12.757 1.00 83.50 91 GLN A C 1
ATOM 757 O O . GLN A 1 91 ? 0.837 15.402 -13.745 1.00 83.50 91 GLN A O 1
ATOM 762 N N . SER A 1 92 ? 0.441 14.852 -11.612 1.00 82.69 92 SER A N 1
ATOM 763 C CA . SER A 1 92 ? 1.739 14.222 -11.405 1.00 82.69 92 SER A CA 1
ATOM 764 C C . SER A 1 92 ? 1.860 12.893 -12.146 1.00 82.69 92 SER A C 1
ATOM 766 O O . SER A 1 92 ? 0.863 12.233 -12.463 1.00 82.69 92 SER A O 1
ATOM 768 N N . LYS A 1 93 ? 3.105 12.475 -12.371 1.00 88.06 93 LYS A N 1
ATOM 769 C CA . LYS A 1 93 ? 3.465 11.113 -12.760 1.00 88.06 93 LYS A CA 1
ATOM 770 C C . LYS A 1 93 ? 4.124 10.389 -11.593 1.00 88.06 93 LYS A C 1
ATOM 772 O O . LYS A 1 93 ? 4.690 11.012 -10.694 1.00 88.06 93 LYS A O 1
ATOM 777 N N . PHE A 1 94 ? 4.050 9.072 -11.626 1.00 87.94 94 PHE A N 1
ATOM 778 C CA . PHE A 1 94 ? 4.764 8.192 -10.717 1.00 87.94 94 PHE A CA 1
ATOM 779 C C . PHE A 1 94 ? 5.898 7.517 -11.474 1.00 87.94 94 PHE A C 1
ATOM 781 O O . PHE A 1 94 ? 5.710 7.161 -12.637 1.00 87.94 94 PHE A O 1
ATOM 788 N N . PHE A 1 95 ? 7.035 7.337 -10.806 1.00 87.44 95 PHE A N 1
ATOM 789 C CA . PHE A 1 95 ? 8.117 6.485 -11.291 1.00 87.44 95 PHE A CA 1
ATOM 790 C C . PHE A 1 95 ? 8.238 5.261 -10.392 1.00 87.44 95 PHE A C 1
ATOM 792 O O . PHE A 1 95 ? 8.083 5.336 -9.166 1.00 87.44 95 PHE A O 1
ATOM 799 N N . VAL A 1 96 ? 8.525 4.130 -11.020 1.00 89.12 96 VAL A N 1
ATOM 800 C CA . VAL A 1 96 ? 8.684 2.828 -10.384 1.00 89.12 96 VAL A CA 1
ATOM 801 C C . VAL A 1 96 ? 9.904 2.175 -11.016 1.00 89.12 96 VAL A C 1
ATOM 803 O O . VAL A 1 96 ? 9.843 1.658 -12.126 1.00 89.12 96 VAL A O 1
ATOM 806 N N . HIS A 1 97 ? 11.041 2.226 -10.334 1.00 89.19 97 HIS A N 1
ATOM 807 C CA . HIS A 1 97 ? 12.258 1.551 -10.767 1.00 89.19 97 HIS A CA 1
ATOM 808 C C . HIS A 1 97 ? 12.324 0.180 -10.109 1.00 89.19 97 HIS A C 1
ATOM 810 O O . HIS A 1 97 ? 12.402 0.077 -8.884 1.00 89.19 97 HIS A O 1
ATOM 816 N N . LEU A 1 98 ? 12.302 -0.864 -10.926 1.00 87.31 98 LEU A N 1
ATOM 817 C CA . LEU A 1 98 ? 12.346 -2.253 -10.497 1.00 87.31 98 LEU A CA 1
ATOM 818 C C . LEU A 1 98 ? 13.712 -2.845 -10.830 1.00 87.31 98 LEU A C 1
ATOM 820 O O . LEU A 1 98 ? 14.141 -2.810 -11.983 1.00 87.31 98 LEU A O 1
ATOM 824 N N . TYR A 1 99 ? 14.367 -3.422 -9.832 1.00 86.69 99 TYR A N 1
ATOM 825 C CA . TYR A 1 99 ? 15.663 -4.077 -9.974 1.00 86.69 99 TYR A CA 1
ATOM 826 C C . TYR A 1 99 ? 15.431 -5.595 -9.990 1.00 86.69 99 TYR A C 1
ATOM 828 O O . TYR A 1 99 ? 15.014 -6.138 -8.966 1.00 86.69 99 TYR A O 1
ATOM 836 N N . PRO A 1 100 ? 15.604 -6.281 -11.134 1.00 85.12 100 PRO A N 1
ATOM 837 C CA . PRO A 1 100 ? 15.365 -7.718 -11.244 1.00 85.12 100 PRO A CA 1
ATOM 838 C C . PRO A 1 100 ? 16.463 -8.534 -10.548 1.00 85.12 100 PRO A C 1
ATOM 840 O O . PRO A 1 100 ? 17.623 -8.130 -10.559 1.00 85.12 100 PRO A O 1
ATOM 843 N N . LYS A 1 101 ? 16.110 -9.709 -10.011 1.00 77.31 101 LYS A N 1
ATOM 844 C CA . LYS A 1 101 ? 17.044 -10.604 -9.299 1.00 77.31 101 LYS A CA 1
ATOM 845 C C . LYS A 1 101 ? 18.087 -11.261 -10.219 1.00 77.31 101 LYS A C 1
ATOM 847 O O . LYS A 1 101 ? 19.263 -11.303 -9.877 1.00 77.31 101 LYS A O 1
ATOM 852 N N . ASP A 1 102 ? 17.675 -11.700 -11.414 1.00 69.56 102 ASP A N 1
ATOM 853 C CA . ASP A 1 102 ? 18.491 -12.562 -12.292 1.00 69.56 102 ASP A CA 1
ATOM 854 C C . ASP A 1 102 ? 18.954 -11.897 -13.598 1.00 69.56 102 ASP A C 1
ATOM 856 O O . ASP A 1 102 ? 19.026 -12.534 -14.650 1.00 69.56 102 ASP A O 1
ATOM 860 N N . LYS A 1 103 ? 19.311 -10.607 -13.572 1.00 59.59 103 LYS A N 1
ATOM 861 C CA . LYS A 1 103 ? 19.987 -9.988 -14.724 1.00 59.59 103 LYS A CA 1
ATOM 862 C C . LYS A 1 103 ? 21.400 -9.547 -14.353 1.00 59.59 103 LYS A C 1
ATOM 864 O O . LYS A 1 103 ? 21.612 -8.558 -13.657 1.00 59.59 103 LYS A O 1
ATOM 869 N N . LYS A 1 104 ? 22.383 -10.274 -14.892 1.00 49.81 104 LYS A N 1
ATOM 870 C CA . LYS A 1 104 ? 23.658 -9.700 -15.334 1.00 49.81 104 LYS A CA 1
ATOM 871 C C . LYS A 1 104 ? 23.400 -9.139 -16.724 1.00 49.81 104 LYS A C 1
ATOM 873 O O . LYS A 1 104 ? 23.007 -9.893 -17.609 1.00 49.81 104 LYS A O 1
ATOM 878 N N . ASP A 1 105 ? 23.563 -7.837 -16.918 1.00 45.34 105 ASP A N 1
ATOM 879 C CA . ASP A 1 105 ? 23.609 -7.319 -18.279 1.00 45.34 105 ASP A CA 1
ATOM 880 C C . ASP A 1 105 ? 24.944 -7.755 -18.893 1.00 45.34 105 ASP A C 1
ATOM 882 O O . ASP A 1 105 ? 25.998 -7.612 -18.267 1.00 45.34 105 ASP A O 1
ATOM 886 N N . LEU A 1 106 ? 24.895 -8.277 -20.117 1.00 43.16 106 LEU A N 1
ATOM 887 C CA . LEU A 1 106 ? 26.061 -8.631 -20.934 1.00 43.16 106 LEU A CA 1
ATOM 888 C C . LEU A 1 106 ? 26.907 -7.391 -21.305 1.00 43.16 106 LEU A C 1
ATOM 890 O O . LEU A 1 106 ? 27.943 -7.533 -21.947 1.00 43.16 106 LEU A O 1
ATOM 894 N N . LEU A 1 107 ? 26.484 -6.183 -20.903 1.00 45.78 107 LEU A N 1
ATOM 895 C CA . LEU A 1 107 ? 27.085 -4.898 -21.275 1.00 45.78 107 LEU A CA 1
ATOM 896 C C . LEU A 1 107 ? 27.330 -3.926 -20.100 1.00 45.78 107 LEU A C 1
ATOM 898 O O . LEU A 1 107 ? 27.655 -2.761 -20.329 1.00 45.78 107 LEU A O 1
ATOM 902 N N . GLY A 1 108 ? 27.213 -4.372 -18.844 1.00 45.53 108 GLY A N 1
ATOM 903 C CA . GLY A 1 108 ? 27.661 -3.590 -17.679 1.00 45.53 108 GLY A CA 1
ATOM 904 C C . GLY A 1 108 ? 26.912 -2.274 -17.409 1.00 45.53 108 GLY A C 1
ATOM 905 O O . GLY A 1 108 ? 27.441 -1.425 -16.690 1.00 45.53 108 GLY A O 1
ATOM 906 N N . LYS A 1 109 ? 25.700 -2.076 -17.949 1.00 53.47 109 LYS A N 1
ATOM 907 C CA . LYS A 1 109 ? 24.844 -0.924 -17.616 1.00 53.47 109 LYS A CA 1
ATOM 908 C C . LYS A 1 109 ? 23.743 -1.311 -16.627 1.00 53.47 109 LYS A C 1
ATOM 910 O O . LYS A 1 109 ? 23.380 -2.472 -16.480 1.00 53.47 109 LYS A O 1
ATOM 915 N N . THR A 1 110 ? 23.272 -0.310 -15.884 1.00 54.44 110 THR A N 1
ATOM 916 C CA . THR A 1 110 ? 22.302 -0.417 -14.783 1.00 54.44 110 THR A CA 1
ATOM 917 C C . THR A 1 110 ? 21.071 -1.245 -15.161 1.00 54.44 110 THR A C 1
ATOM 919 O O . THR A 1 110 ? 20.224 -0.776 -15.917 1.00 54.44 110 THR A O 1
ATOM 922 N N . ASN A 1 111 ? 20.949 -2.444 -14.581 1.00 67.81 111 ASN A N 1
ATOM 923 C CA . ASN A 1 111 ? 19.770 -3.307 -14.683 1.00 67.81 111 ASN A CA 1
ATOM 924 C C . ASN A 1 111 ? 18.627 -2.758 -13.824 1.00 67.81 111 ASN A C 1
ATOM 926 O O . ASN A 1 111 ? 18.382 -3.226 -12.713 1.00 67.81 111 ASN A O 1
ATOM 930 N N . LEU A 1 112 ? 17.938 -1.739 -14.328 1.00 75.38 112 LEU A N 1
ATOM 931 C CA . LEU A 1 112 ? 16.660 -1.304 -13.779 1.00 75.38 112 LEU A CA 1
ATOM 932 C C . LEU A 1 112 ? 15.623 -1.245 -14.897 1.00 75.38 112 LEU A C 1
ATOM 934 O O . LEU A 1 112 ? 15.899 -0.751 -15.988 1.00 75.38 112 LEU A O 1
ATOM 938 N N . ASN A 1 113 ? 14.422 -1.725 -14.604 1.00 79.94 113 ASN A N 1
ATOM 939 C CA . ASN A 1 113 ? 13.248 -1.508 -15.434 1.00 79.94 113 ASN A CA 1
ATOM 940 C C . ASN A 1 113 ? 12.475 -0.331 -14.839 1.00 79.94 113 ASN A C 1
ATOM 942 O O . ASN A 1 113 ? 11.944 -0.435 -13.732 1.00 79.94 113 ASN A O 1
ATOM 946 N N . ALA A 1 114 ? 12.442 0.795 -15.550 1.00 82.69 114 ALA A N 1
ATOM 947 C CA . ALA A 1 114 ? 11.677 1.967 -15.146 1.00 82.69 114 ALA A CA 1
ATOM 948 C C . ALA A 1 114 ? 10.259 1.895 -15.721 1.00 82.69 114 ALA A C 1
ATOM 950 O O . ALA A 1 114 ? 10.078 1.742 -16.929 1.00 82.69 114 ALA A O 1
ATOM 951 N N . ILE A 1 115 ? 9.263 2.021 -14.850 1.00 86.12 115 ILE A N 1
ATOM 952 C CA . ILE A 1 115 ? 7.854 2.140 -15.210 1.00 86.12 115 ILE A CA 1
ATOM 953 C C . ILE A 1 115 ? 7.383 3.514 -14.749 1.00 86.12 115 ILE A C 1
ATOM 955 O O . ILE A 1 115 ? 7.236 3.768 -13.553 1.00 86.12 115 ILE A O 1
ATOM 959 N N . ASP A 1 116 ? 7.118 4.380 -15.719 1.00 87.38 116 ASP A N 1
ATOM 960 C CA . ASP A 1 116 ? 6.525 5.688 -15.484 1.00 87.38 116 ASP A CA 1
ATOM 961 C C . ASP A 1 116 ? 5.059 5.667 -15.900 1.00 87.38 116 ASP A C 1
ATOM 963 O O . ASP A 1 116 ? 4.730 5.306 -17.032 1.00 87.38 116 ASP A O 1
ATOM 967 N N . PHE A 1 117 ? 4.167 6.112 -15.016 1.00 88.25 117 PHE A N 1
ATOM 968 C CA . PHE A 1 117 ? 2.749 6.227 -15.348 1.00 88.25 117 PHE A CA 1
ATOM 969 C C . PHE A 1 117 ? 2.160 7.563 -14.900 1.00 88.25 117 PHE A C 1
ATOM 971 O O . PHE A 1 117 ? 2.503 8.122 -13.855 1.00 88.25 117 PHE A O 1
ATOM 978 N N . LYS A 1 118 ? 1.270 8.113 -15.735 1.00 87.56 118 LYS A N 1
ATOM 979 C CA . LYS A 1 118 ? 0.468 9.285 -15.368 1.00 87.56 118 LYS A CA 1
ATOM 980 C C . LYS A 1 118 ? -0.495 8.898 -14.256 1.00 87.56 118 LYS A C 1
ATOM 982 O O . LYS A 1 118 ? -1.014 7.786 -14.253 1.00 87.56 118 LYS A O 1
ATOM 987 N N . SER A 1 119 ? -0.753 9.832 -13.347 1.00 85.06 119 SER A N 1
ATOM 988 C CA . SER A 1 119 ? -1.773 9.645 -12.321 1.00 85.06 119 SER A CA 1
ATOM 989 C C . SER A 1 119 ? -3.113 9.228 -12.939 1.00 85.06 119 SER A C 1
ATOM 991 O O . SER A 1 119 ? -3.677 9.908 -13.793 1.00 85.06 119 SER A O 1
ATOM 993 N N . ASN A 1 120 ? -3.608 8.076 -12.495 1.00 92.75 120 ASN A N 1
ATOM 994 C CA . ASN A 1 120 ? -4.842 7.430 -12.936 1.00 92.75 120 ASN A CA 1
ATOM 995 C C . ASN A 1 120 ? -5.809 7.284 -11.755 1.00 92.75 120 ASN A C 1
ATOM 997 O O . ASN A 1 120 ? -6.353 6.212 -11.505 1.00 92.75 120 ASN A O 1
ATOM 1001 N N . PHE A 1 121 ? -5.959 8.362 -10.980 1.00 93.19 121 PHE A N 1
ATOM 1002 C CA . PHE A 1 121 ? -6.661 8.304 -9.706 1.00 93.19 121 PHE A CA 1
ATOM 1003 C C . PHE A 1 121 ? -8.111 7.833 -9.851 1.00 93.19 121 PHE A C 1
ATOM 1005 O O . PHE A 1 121 ? -8.910 8.459 -10.546 1.00 93.19 121 PHE A O 1
ATOM 1012 N N . SER A 1 122 ? -8.453 6.787 -9.107 1.00 94.50 122 SER A N 1
ATOM 1013 C CA . SER A 1 122 ? -9.821 6.453 -8.720 1.00 94.50 122 SER A CA 1
ATOM 1014 C C . SER A 1 122 ? -10.057 6.863 -7.266 1.00 94.50 122 SER A C 1
ATOM 1016 O O . SER A 1 122 ? -9.107 7.062 -6.500 1.00 94.50 122 SER A O 1
ATOM 1018 N N . SER A 1 123 ? -11.319 7.014 -6.866 1.00 94.88 123 SER A N 1
ATOM 1019 C CA . SER A 1 123 ? -11.664 7.444 -5.511 1.00 94.88 123 SER A CA 1
ATOM 1020 C C . SER A 1 123 ? -12.764 6.580 -4.912 1.00 94.88 123 SER A C 1
ATOM 1022 O O . SER A 1 123 ? -13.669 6.136 -5.614 1.00 94.88 123 SER A O 1
ATOM 1024 N N . PHE A 1 124 ? -12.714 6.383 -3.597 1.00 95.06 124 PHE A N 1
ATOM 1025 C CA . PHE A 1 124 ? -13.781 5.735 -2.839 1.00 95.06 124 PHE A CA 1
ATOM 1026 C C . PHE A 1 124 ? -13.911 6.354 -1.446 1.00 95.06 124 PHE A C 1
ATOM 1028 O O . PHE A 1 124 ? -12.983 6.993 -0.946 1.00 95.06 124 PHE A O 1
ATOM 1035 N N . THR A 1 125 ? -15.066 6.158 -0.812 1.00 93.81 125 THR A N 1
ATOM 1036 C CA . THR A 1 125 ? -15.369 6.721 0.508 1.00 93.81 125 THR A CA 1
ATOM 1037 C C . THR A 1 125 ? -15.674 5.610 1.499 1.00 93.81 125 THR A C 1
ATOM 1039 O O . THR A 1 125 ? -16.431 4.694 1.187 1.00 93.81 125 THR A O 1
ATOM 1042 N N . ILE A 1 126 ? -15.110 5.705 2.704 1.00 92.31 126 ILE A N 1
ATOM 1043 C CA . ILE A 1 126 ? -15.427 4.822 3.835 1.00 92.31 126 ILE A CA 1
ATOM 1044 C C . ILE A 1 126 ? -15.625 5.686 5.075 1.00 92.31 126 ILE A C 1
ATOM 1046 O O . ILE A 1 126 ? -14.755 6.489 5.413 1.00 92.31 126 ILE A O 1
ATOM 1050 N N . ASN A 1 127 ? -16.766 5.530 5.753 1.00 89.38 127 ASN A N 1
ATOM 1051 C CA . ASN A 1 127 ? -17.121 6.289 6.961 1.00 89.38 127 ASN A CA 1
ATOM 1052 C C . ASN A 1 127 ? -16.939 7.811 6.784 1.00 89.38 127 ASN A C 1
ATOM 1054 O O . ASN A 1 127 ? -16.331 8.478 7.621 1.00 89.38 127 ASN A O 1
ATOM 1058 N N . GLY A 1 128 ? -17.389 8.346 5.641 1.00 89.06 128 GLY A N 1
ATOM 1059 C CA . GLY A 1 128 ? -17.286 9.771 5.298 1.00 89.06 128 GLY A CA 1
ATOM 1060 C C . GLY A 1 128 ? -15.878 10.262 4.933 1.00 89.06 128 GLY A C 1
ATOM 1061 O O . GLY A 1 128 ? -15.702 11.448 4.669 1.00 89.06 128 GLY A O 1
ATOM 1062 N N . ARG A 1 129 ? -14.869 9.383 4.898 1.00 93.06 129 ARG A N 1
ATOM 1063 C CA . ARG A 1 129 ? -13.489 9.734 4.531 1.00 93.06 129 ARG A CA 1
ATOM 1064 C C . ARG A 1 129 ? -13.199 9.357 3.088 1.00 93.06 129 ARG A C 1
ATOM 1066 O O . ARG A 1 129 ? -13.427 8.212 2.703 1.00 93.06 129 ARG A O 1
ATOM 1073 N N . LEU A 1 130 ? -12.666 10.310 2.326 1.00 95.31 130 LEU A N 1
ATOM 1074 C CA . LEU A 1 130 ? -12.261 10.125 0.936 1.00 95.31 130 LEU A CA 1
ATOM 1075 C C . LEU A 1 130 ? -10.878 9.468 0.852 1.00 95.31 130 LEU A C 1
ATOM 1077 O O . LEU A 1 130 ? -9.926 9.894 1.512 1.00 95.31 130 LEU A O 1
ATOM 1081 N N . PHE A 1 131 ? -10.766 8.476 -0.019 1.00 96.12 131 PHE A N 1
ATOM 1082 C CA . PHE A 1 131 ? -9.527 7.801 -0.373 1.00 96.12 131 PHE A CA 1
ATOM 1083 C C . PHE A 1 131 ? -9.319 7.895 -1.880 1.00 96.12 131 PHE A C 1
ATOM 1085 O O . PHE A 1 131 ? -10.261 7.720 -2.650 1.00 96.12 131 PHE A O 1
ATOM 1092 N N . ASN A 1 132 ? -8.086 8.173 -2.292 1.00 96.44 132 ASN A N 1
ATOM 1093 C CA . ASN A 1 132 ? -7.672 8.279 -3.684 1.00 96.44 132 ASN A CA 1
ATOM 1094 C C . ASN A 1 132 ? -6.596 7.236 -3.979 1.00 96.44 132 ASN A C 1
ATOM 1096 O O . ASN A 1 132 ? -5.653 7.088 -3.201 1.00 96.44 132 ASN A O 1
ATOM 1100 N N . VAL A 1 133 ? -6.735 6.536 -5.099 1.00 95.75 133 VAL A N 1
ATOM 1101 C CA . VAL A 1 133 ? -5.887 5.410 -5.487 1.00 95.75 133 VAL A CA 1
ATOM 1102 C C . VAL A 1 133 ? -5.343 5.631 -6.884 1.00 95.75 133 VAL A C 1
ATOM 1104 O O . VAL A 1 133 ? -6.119 5.735 -7.824 1.00 95.75 133 VAL A O 1
ATOM 1107 N N . ALA A 1 134 ? -4.023 5.659 -7.017 1.00 95.12 134 ALA A N 1
ATOM 1108 C CA . ALA A 1 134 ? -3.344 5.471 -8.295 1.00 95.12 134 ALA A CA 1
ATOM 1109 C C . ALA A 1 134 ? -2.641 4.112 -8.271 1.00 95.12 134 ALA A C 1
ATOM 1111 O O . ALA A 1 134 ? -2.166 3.688 -7.218 1.00 95.12 134 ALA A O 1
ATOM 1112 N N . HIS A 1 135 ? -2.583 3.414 -9.398 1.00 95.50 135 HIS A N 1
ATOM 1113 C CA . HIS A 1 135 ? -2.028 2.063 -9.432 1.00 95.50 135 HIS A CA 1
ATOM 1114 C C . HIS A 1 135 ? -1.415 1.728 -10.790 1.00 95.50 135 HIS A C 1
ATOM 1116 O O . HIS A 1 135 ? -1.792 2.293 -11.816 1.00 95.50 135 HIS A O 1
ATOM 1122 N N . THR A 1 136 ? -0.470 0.795 -10.790 1.00 95.19 136 THR A N 1
ATOM 1123 C CA . THR A 1 136 ? 0.095 0.203 -12.003 1.00 95.19 136 THR A CA 1
ATOM 1124 C C . THR A 1 136 ? 0.284 -1.290 -11.795 1.00 95.19 136 THR A C 1
ATOM 1126 O O . THR A 1 136 ? 0.550 -1.739 -10.678 1.00 95.19 136 THR A O 1
ATOM 1129 N N . LYS A 1 137 ? 0.180 -2.065 -12.874 1.00 93.94 137 LYS A N 1
ATOM 1130 C CA . LYS A 1 137 ? 0.499 -3.492 -12.830 1.00 93.94 137 LYS A CA 1
ATOM 1131 C C . LYS A 1 137 ? 1.984 -3.684 -12.550 1.00 93.94 137 LYS A C 1
ATOM 1133 O O . LYS A 1 137 ? 2.816 -2.937 -13.074 1.00 93.94 137 LYS A O 1
ATOM 1138 N N . LEU A 1 138 ? 2.294 -4.673 -11.722 1.00 91.25 138 LEU A N 1
ATOM 1139 C CA . LEU A 1 138 ? 3.652 -5.176 -11.588 1.00 91.25 138 LEU A CA 1
ATOM 1140 C C . LEU A 1 138 ? 3.940 -6.162 -12.728 1.00 91.25 138 LEU A C 1
ATOM 1142 O O . LEU A 1 138 ? 3.027 -6.848 -13.179 1.00 91.25 138 LEU A O 1
ATOM 1146 N N . PRO A 1 139 ? 5.181 -6.206 -13.232 1.00 87.50 139 PRO A N 1
ATOM 1147 C CA . PRO A 1 139 ? 5.586 -7.189 -14.230 1.00 87.50 139 PRO A CA 1
ATOM 1148 C C . PRO A 1 139 ? 5.815 -8.563 -13.593 1.00 87.50 139 PRO A C 1
ATOM 1150 O O . PRO A 1 139 ? 6.176 -8.625 -12.427 1.00 87.50 139 PRO A O 1
ATOM 1153 N N . ASP A 1 140 ? 5.727 -9.641 -14.372 1.00 84.12 140 ASP A N 1
ATOM 1154 C CA . ASP A 1 140 ? 5.772 -11.035 -13.888 1.00 84.12 140 ASP A CA 1
ATOM 1155 C C . ASP A 1 140 ? 7.197 -11.620 -13.750 1.00 84.12 140 ASP A C 1
ATOM 1157 O O . ASP A 1 140 ? 7.462 -12.753 -14.143 1.00 84.12 140 ASP A O 1
ATOM 1161 N N . TYR A 1 141 ? 8.156 -10.849 -13.227 1.00 83.62 141 TYR A N 1
ATOM 1162 C CA . TYR A 1 141 ? 9.515 -11.342 -12.943 1.00 83.62 141 TYR A CA 1
ATOM 1163 C C . TYR A 1 141 ? 9.931 -11.103 -11.487 1.00 83.62 141 TYR A C 1
ATOM 1165 O O . TYR A 1 141 ? 9.357 -10.258 -10.797 1.00 83.62 141 TYR A O 1
ATOM 1173 N N . ASP A 1 142 ? 10.969 -11.816 -11.040 1.00 85.75 142 ASP A N 1
ATOM 1174 C CA . ASP A 1 142 ? 11.532 -11.697 -9.691 1.00 85.75 142 ASP A CA 1
ATOM 1175 C C . ASP A 1 142 ? 12.219 -10.333 -9.479 1.00 85.75 142 ASP A C 1
ATOM 1177 O O . ASP A 1 142 ? 13.174 -9.977 -10.180 1.00 85.75 142 ASP A O 1
ATOM 1181 N N . ILE A 1 143 ? 11.757 -9.576 -8.483 1.00 86.31 143 ILE A N 1
ATOM 1182 C CA . ILE A 1 143 ? 12.226 -8.232 -8.132 1.00 86.31 143 ILE A CA 1
ATOM 1183 C C . ILE A 1 143 ? 13.070 -8.309 -6.854 1.00 86.31 143 ILE A C 1
ATOM 1185 O O . ILE A 1 143 ? 12.590 -8.684 -5.785 1.00 86.31 143 ILE A O 1
ATOM 1189 N N . GLU A 1 144 ? 14.334 -7.902 -6.947 1.00 86.56 144 GLU A N 1
ATOM 1190 C CA . GLU A 1 144 ? 15.244 -7.797 -5.805 1.00 86.56 144 GLU A CA 1
ATOM 1191 C C . GLU A 1 144 ? 14.992 -6.517 -5.010 1.00 86.56 144 GLU A C 1
ATOM 1193 O O . GLU A 1 144 ? 15.012 -6.541 -3.783 1.00 86.56 144 GLU A O 1
ATOM 1198 N N . LYS A 1 145 ? 14.787 -5.386 -5.695 1.00 87.75 145 LYS A N 1
ATOM 1199 C CA . LYS A 1 145 ? 14.606 -4.068 -5.069 1.00 87.75 145 LYS A CA 1
ATOM 1200 C C . LYS A 1 145 ? 13.659 -3.204 -5.882 1.00 87.75 145 LYS A C 1
ATOM 1202 O O . LYS A 1 145 ? 13.487 -3.396 -7.086 1.00 87.75 145 LYS A O 1
ATOM 1207 N N . LEU A 1 146 ? 13.092 -2.203 -5.227 1.00 88.31 146 LEU A N 1
ATOM 1208 C CA . LEU A 1 146 ? 12.252 -1.186 -5.852 1.00 88.31 146 LEU A CA 1
ATOM 1209 C C . LEU A 1 146 ? 12.594 0.206 -5.325 1.00 88.31 146 LEU A C 1
ATOM 1211 O O . LEU A 1 146 ? 12.832 0.405 -4.136 1.00 88.31 146 LEU A O 1
ATOM 1215 N N . ASN A 1 147 ? 12.580 1.183 -6.223 1.00 87.31 147 ASN A N 1
ATOM 1216 C CA . ASN A 1 147 ? 12.652 2.599 -5.891 1.00 87.31 147 ASN A CA 1
ATOM 1217 C C . ASN A 1 147 ? 11.446 3.298 -6.519 1.00 87.31 147 ASN A C 1
ATOM 1219 O O . ASN A 1 147 ? 11.161 3.115 -7.699 1.00 87.31 147 ASN A O 1
ATOM 1223 N N . LEU A 1 148 ? 10.715 4.055 -5.709 1.00 88.06 148 LEU A N 1
ATOM 1224 C CA . LEU A 1 148 ? 9.405 4.591 -6.050 1.00 88.06 148 LEU A CA 1
ATOM 1225 C C . LEU A 1 148 ? 9.355 6.083 -5.746 1.00 88.06 148 LEU A C 1
ATOM 1227 O O . LEU A 1 148 ? 9.993 6.559 -4.803 1.00 88.06 148 LEU A O 1
ATOM 1231 N N . GLY A 1 149 ? 8.506 6.801 -6.468 1.00 82.94 149 GLY A N 1
ATOM 1232 C CA . GLY A 1 149 ? 8.137 8.148 -6.074 1.00 82.94 149 GLY A CA 1
ATOM 1233 C C . GLY A 1 149 ? 7.191 8.824 -7.048 1.00 82.94 149 GLY A C 1
ATOM 1234 O O . GLY A 1 149 ? 6.594 8.202 -7.926 1.00 82.94 149 GLY A O 1
ATOM 1235 N N . GLN A 1 150 ? 7.045 10.128 -6.854 1.00 82.06 150 GLN A N 1
ATOM 1236 C CA . GLN A 1 150 ? 6.185 10.994 -7.643 1.00 82.06 150 GLN A CA 1
ATOM 1237 C C . GLN A 1 150 ? 6.993 12.187 -8.145 1.00 82.06 150 GLN A C 1
ATOM 1239 O O . GLN A 1 150 ? 7.838 12.718 -7.418 1.00 82.06 150 GLN A O 1
ATOM 1244 N N . TYR A 1 151 ? 6.692 12.630 -9.362 1.00 78.12 151 TYR A N 1
ATOM 1245 C CA . TYR A 1 151 ? 7.135 13.919 -9.866 1.00 78.12 151 TYR A CA 1
ATOM 1246 C C . TYR A 1 151 ? 5.983 14.673 -10.535 1.00 78.12 151 TYR A C 1
ATOM 1248 O O . TYR A 1 151 ? 5.179 14.108 -11.282 1.00 78.12 151 TYR A O 1
ATOM 1256 N N . GLY A 1 152 ? 5.877 15.961 -10.215 1.00 66.75 152 GLY A N 1
ATOM 1257 C CA . GLY A 1 152 ? 4.909 16.880 -10.809 1.00 66.75 152 GLY A CA 1
ATOM 1258 C C . GLY A 1 152 ? 5.575 17.747 -11.870 1.00 66.75 152 GLY A C 1
ATOM 1259 O O . GLY A 1 152 ? 6.733 18.127 -11.708 1.00 66.75 152 GLY A O 1
ATOM 1260 N N . PHE A 1 153 ? 4.840 18.076 -12.932 1.00 60.62 153 PHE A N 1
ATOM 1261 C CA . PHE A 1 153 ? 5.237 19.133 -13.858 1.00 60.62 153 PHE A CA 1
ATOM 1262 C C . PHE A 1 153 ? 4.662 20.450 -13.338 1.00 60.62 153 PHE A C 1
ATOM 1264 O O . PHE A 1 153 ? 3.447 20.640 -13.363 1.00 60.62 153 PHE A O 1
ATOM 1271 N N . ASN A 1 154 ? 5.514 21.361 -12.867 1.00 55.97 154 ASN A N 1
ATOM 1272 C CA . ASN A 1 154 ? 5.118 22.768 -12.826 1.00 55.97 154 ASN A CA 1
ATOM 1273 C C . ASN A 1 154 ? 5.146 23.294 -14.267 1.00 55.97 154 ASN A C 1
ATOM 1275 O O . ASN A 1 154 ? 5.998 22.873 -15.045 1.00 55.97 154 ASN A O 1
ATOM 1279 N N . GLY A 1 155 ? 4.246 24.215 -14.631 1.00 49.22 155 GLY A N 1
ATOM 1280 C CA . GLY A 1 155 ? 4.093 24.764 -15.993 1.00 49.22 155 GLY A CA 1
ATOM 1281 C C . GLY A 1 155 ? 5.345 25.393 -16.637 1.00 49.22 155 GLY A C 1
ATOM 1282 O O . GLY A 1 155 ? 5.260 25.874 -17.759 1.00 49.22 155 GLY A O 1
ATOM 1283 N N . ASN A 1 156 ? 6.495 25.347 -15.957 1.00 55.56 156 ASN A N 1
ATOM 1284 C CA . ASN A 1 156 ? 7.815 25.768 -16.419 1.00 55.56 156 ASN A CA 1
ATOM 1285 C C . ASN A 1 156 ? 8.730 24.589 -16.824 1.00 55.56 156 ASN A C 1
ATOM 1287 O O . ASN A 1 156 ? 9.923 24.794 -17.000 1.00 55.56 156 ASN A O 1
ATOM 1291 N N . ASN A 1 157 ? 8.210 23.360 -16.943 1.00 52.84 157 ASN A N 1
ATOM 1292 C CA . ASN A 1 157 ? 8.978 22.118 -17.164 1.00 52.84 157 ASN A CA 1
ATOM 1293 C C . ASN A 1 157 ? 9.924 21.703 -16.017 1.00 52.84 157 ASN A C 1
ATOM 1295 O O . ASN A 1 157 ? 10.678 20.743 -16.172 1.00 52.84 157 ASN A O 1
ATOM 1299 N N . ASP A 1 158 ? 9.850 22.351 -14.852 1.00 49.50 158 ASP A N 1
ATOM 1300 C CA . ASP A 1 158 ? 10.612 21.936 -13.673 1.00 49.50 158 ASP A CA 1
ATOM 1301 C C . ASP A 1 158 ? 10.019 20.660 -13.061 1.00 49.50 158 ASP A C 1
ATOM 1303 O O . ASP A 1 158 ? 8.847 20.614 -12.665 1.00 49.50 158 ASP A O 1
ATOM 1307 N N . VAL A 1 159 ? 10.856 19.623 -12.975 1.00 55.41 159 VAL A N 1
ATOM 1308 C CA . VAL A 1 159 ? 10.532 18.319 -12.388 1.00 55.41 159 VAL A CA 1
ATOM 1309 C C . VAL A 1 159 ? 11.005 18.304 -10.939 1.00 55.41 159 VAL A C 1
ATOM 1311 O O . VAL A 1 159 ? 12.187 18.120 -10.659 1.00 55.41 159 VAL A O 1
ATOM 1314 N N . ASN A 1 160 ? 10.078 18.456 -9.995 1.00 55.38 160 ASN A N 1
ATOM 1315 C CA . ASN A 1 160 ? 10.375 18.220 -8.583 1.00 55.38 160 ASN A CA 1
ATOM 1316 C C . ASN A 1 160 ? 10.161 16.739 -8.266 1.00 55.38 160 ASN A C 1
ATOM 1318 O O . ASN A 1 160 ? 9.023 16.265 -8.288 1.00 55.38 160 ASN A O 1
ATOM 1322 N N . TYR A 1 161 ? 11.241 16.016 -7.960 1.00 53.88 161 TYR A N 1
ATOM 1323 C CA . TYR A 1 161 ? 11.180 14.631 -7.500 1.00 53.88 161 TYR A CA 1
ATOM 1324 C C . TYR A 1 161 ? 11.623 14.525 -6.038 1.00 53.88 161 TYR A C 1
ATOM 1326 O O . TYR A 1 161 ? 12.563 15.185 -5.598 1.00 53.88 161 TYR A O 1
ATOM 1334 N N . LYS A 1 162 ? 10.958 13.657 -5.274 1.00 56.09 162 LYS A N 1
ATOM 1335 C CA . LYS A 1 162 ? 11.391 13.265 -3.929 1.00 56.09 162 LYS A CA 1
ATOM 1336 C C . LYS A 1 162 ? 11.666 11.766 -3.942 1.00 56.09 162 LYS A C 1
ATOM 1338 O O . LYS A 1 162 ? 10.741 10.968 -3.840 1.00 56.09 162 LYS A O 1
ATOM 1343 N N . ILE A 1 163 ? 12.936 11.392 -4.092 1.00 54.69 163 ILE A N 1
ATOM 1344 C CA . ILE A 1 163 ? 13.403 10.020 -3.857 1.00 54.69 163 ILE A CA 1
ATOM 1345 C C . ILE A 1 163 ? 13.732 9.922 -2.374 1.00 54.69 163 ILE A C 1
ATOM 1347 O O . ILE A 1 163 ? 14.465 10.759 -1.853 1.00 54.69 163 ILE A O 1
ATOM 1351 N N . SER A 1 164 ? 13.195 8.919 -1.686 1.00 55.19 164 SER A N 1
ATOM 1352 C CA . SER A 1 164 ? 13.445 8.777 -0.250 1.00 55.19 164 SER A CA 1
ATOM 1353 C C . SER A 1 164 ? 13.998 7.419 0.152 1.00 55.19 164 SER A C 1
ATOM 1355 O O . SER A 1 164 ? 14.642 7.356 1.199 1.00 55.19 164 SER A O 1
ATOM 1357 N N . HIS A 1 165 ? 13.746 6.337 -0.591 1.00 68.25 165 HIS A N 1
ATOM 1358 C CA . HIS A 1 165 ? 14.126 5.018 -0.097 1.00 68.25 165 HIS A CA 1
ATOM 1359 C C . HIS A 1 165 ? 14.174 3.947 -1.189 1.00 68.25 165 HIS A C 1
ATOM 1361 O O . HIS A 1 165 ? 13.229 3.802 -1.961 1.00 68.25 165 HIS A O 1
ATOM 1367 N N . LEU A 1 166 ? 15.257 3.172 -1.198 1.00 82.56 166 LEU A N 1
ATOM 1368 C CA . LEU A 1 166 ? 15.310 1.881 -1.874 1.00 82.56 166 LEU A CA 1
ATOM 1369 C C . LEU A 1 166 ? 14.659 0.854 -0.943 1.00 82.56 166 LEU A C 1
ATOM 1371 O O . LEU A 1 166 ? 15.020 0.772 0.230 1.00 82.56 166 LEU A O 1
ATOM 1375 N N . ILE A 1 167 ? 13.664 0.128 -1.438 1.00 87.25 167 ILE A N 1
ATOM 1376 C CA . ILE A 1 167 ? 12.916 -0.859 -0.662 1.00 87.25 167 ILE A CA 1
ATOM 1377 C C . ILE A 1 167 ? 13.370 -2.247 -1.115 1.00 87.25 167 ILE A C 1
ATOM 1379 O O . ILE A 1 167 ? 13.244 -2.601 -2.290 1.00 87.25 167 ILE A O 1
ATOM 1383 N N . ASP A 1 168 ? 13.902 -3.024 -0.176 1.00 89.88 168 ASP A N 1
ATOM 1384 C CA . ASP A 1 168 ? 14.396 -4.373 -0.444 1.00 89.88 168 ASP A CA 1
ATOM 1385 C C . ASP A 1 168 ? 13.249 -5.372 -0.633 1.00 89.88 168 ASP A C 1
ATOM 1387 O O . ASP A 1 168 ? 12.262 -5.371 0.111 1.00 89.88 168 ASP A O 1
ATOM 1391 N N . GLY A 1 169 ? 13.408 -6.268 -1.603 1.00 87.56 169 GLY A N 1
ATOM 1392 C CA . GLY A 1 169 ? 12.441 -7.303 -1.952 1.00 87.56 169 GLY A CA 1
ATOM 1393 C C . GLY A 1 169 ? 12.179 -8.291 -0.817 1.00 87.56 169 GLY A C 1
ATOM 1394 O O . GLY A 1 169 ? 11.039 -8.709 -0.650 1.00 87.56 169 GLY A O 1
ATOM 1395 N N . GLU A 1 170 ? 13.174 -8.583 0.032 1.00 88.06 170 GLU A N 1
ATOM 1396 C CA . GLU A 1 170 ? 12.989 -9.411 1.240 1.00 88.06 170 GLU A CA 1
ATOM 1397 C C . GLU A 1 170 ? 11.972 -8.769 2.196 1.00 88.06 170 GLU A C 1
ATOM 1399 O O . GLU A 1 170 ? 11.018 -9.408 2.633 1.00 88.06 170 GLU A O 1
ATOM 1404 N N . LYS A 1 171 ? 12.110 -7.462 2.451 1.00 90.44 171 LYS A N 1
ATOM 1405 C CA . LYS A 1 171 ? 11.180 -6.712 3.304 1.00 90.44 171 LYS A CA 1
ATOM 1406 C C . LYS A 1 171 ? 9.778 -6.668 2.701 1.00 90.44 171 LYS A C 1
ATOM 1408 O O . LYS A 1 171 ? 8.794 -6.730 3.437 1.00 90.44 171 LYS A O 1
ATOM 1413 N N . VAL A 1 172 ? 9.679 -6.555 1.376 1.00 92.00 172 VAL A N 1
ATOM 1414 C CA . VAL A 1 172 ? 8.392 -6.649 0.679 1.00 92.00 172 VAL A CA 1
ATOM 1415 C C . VAL A 1 172 ? 7.783 -8.036 0.843 1.00 92.00 172 VAL A 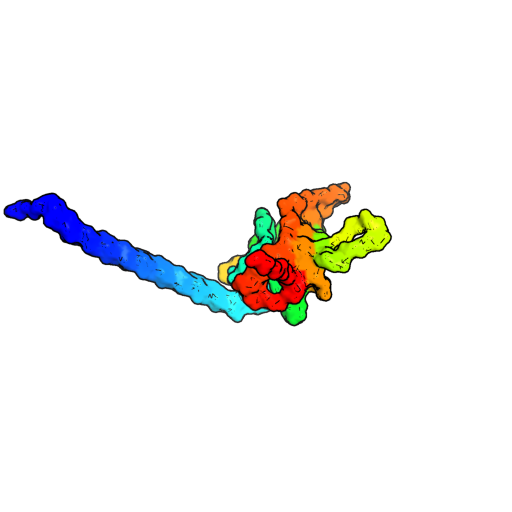C 1
ATOM 1417 O O . VAL A 1 172 ? 6.621 -8.114 1.229 1.00 92.00 172 VAL A O 1
ATOM 1420 N N . ALA A 1 173 ? 8.549 -9.109 0.642 1.00 92.00 173 ALA A N 1
ATOM 1421 C CA . ALA A 1 173 ? 8.083 -10.483 0.818 1.00 92.00 173 ALA A CA 1
ATOM 1422 C C . ALA A 1 173 ? 7.535 -10.722 2.237 1.00 92.00 173 ALA A C 1
ATOM 1424 O O . ALA A 1 173 ? 6.427 -11.238 2.394 1.00 92.00 173 ALA A O 1
ATOM 1425 N N . THR A 1 174 ? 8.240 -10.251 3.274 1.00 91.81 174 THR A N 1
ATOM 1426 C CA . THR A 1 174 ? 7.757 -10.325 4.661 1.00 91.81 174 THR A CA 1
ATOM 1427 C C . THR A 1 174 ? 6.419 -9.598 4.841 1.00 91.81 174 THR A C 1
ATOM 1429 O O . THR A 1 174 ? 5.493 -10.146 5.437 1.00 91.81 174 THR A O 1
ATOM 1432 N N . ILE A 1 175 ? 6.273 -8.383 4.299 1.00 93.62 175 ILE A N 1
ATOM 1433 C CA . ILE A 1 175 ? 5.027 -7.604 4.405 1.00 93.62 175 ILE A CA 1
ATOM 1434 C C . ILE A 1 175 ? 3.881 -8.270 3.630 1.00 93.62 175 ILE A C 1
ATOM 1436 O O . ILE A 1 175 ? 2.752 -8.298 4.115 1.00 93.62 175 ILE A O 1
ATOM 1440 N N . LEU A 1 176 ? 4.150 -8.837 2.453 1.00 93.38 176 LEU A N 1
ATOM 1441 C CA . LEU A 1 176 ? 3.159 -9.584 1.674 1.00 93.38 176 LEU A CA 1
ATOM 1442 C C . LEU A 1 176 ? 2.654 -10.809 2.445 1.00 93.38 176 LEU A C 1
ATOM 1444 O O . LEU A 1 176 ? 1.444 -11.015 2.544 1.00 93.38 176 LEU A O 1
ATOM 1448 N N . LYS A 1 177 ? 3.561 -11.547 3.094 1.00 92.69 177 LYS A N 1
ATOM 1449 C CA . LYS A 1 177 ? 3.229 -12.672 3.977 1.00 92.69 177 LYS A CA 1
ATOM 1450 C C . LYS A 1 177 ? 2.380 -12.239 5.175 1.00 92.69 177 LYS A C 1
ATOM 1452 O O . LYS A 1 177 ? 1.368 -12.876 5.461 1.00 92.69 177 LYS A O 1
ATOM 1457 N N . GLU A 1 178 ? 2.737 -11.139 5.843 1.00 93.12 178 GLU A N 1
ATOM 1458 C CA . GLU A 1 178 ? 1.931 -10.547 6.928 1.00 93.12 178 GLU A CA 1
ATOM 1459 C C . GLU A 1 178 ? 0.523 -10.154 6.449 1.00 93.12 178 GLU A C 1
ATOM 1461 O O . GLU A 1 178 ? -0.464 -10.362 7.157 1.00 93.12 178 GLU A O 1
ATOM 1466 N N . ASN A 1 179 ? 0.426 -9.625 5.227 1.00 94.50 179 ASN A N 1
ATOM 1467 C CA . ASN A 1 179 ? -0.830 -9.236 4.591 1.00 94.50 179 ASN A CA 1
ATOM 1468 C C . ASN A 1 179 ? -1.628 -10.418 4.018 1.00 94.50 179 ASN A C 1
ATOM 1470 O O . ASN A 1 179 ? -2.766 -10.208 3.596 1.00 94.50 179 ASN A O 1
ATOM 1474 N N . LYS A 1 180 ? -1.067 -11.638 4.024 1.00 93.00 180 LYS A N 1
ATOM 1475 C CA . LYS A 1 180 ? -1.620 -12.839 3.372 1.00 93.00 180 LYS A CA 1
ATOM 1476 C C . LYS A 1 180 ? -1.861 -12.651 1.867 1.00 93.00 180 LYS A C 1
ATOM 1478 O O . LYS A 1 180 ? -2.831 -13.170 1.324 1.00 93.00 180 LYS A O 1
ATOM 1483 N N . GLU A 1 181 ? -0.993 -11.891 1.210 1.00 91.31 181 GLU A N 1
ATOM 1484 C CA . GLU A 1 181 ? -0.983 -11.716 -0.244 1.00 91.31 181 GLU A CA 1
ATOM 1485 C C . GLU A 1 181 ? 0.005 -12.721 -0.859 1.00 91.31 181 GLU A C 1
ATOM 1487 O O . GLU A 1 181 ? 1.146 -12.835 -0.406 1.00 91.31 181 GLU A O 1
ATOM 1492 N N . THR A 1 182 ? -0.423 -13.455 -1.888 1.00 84.62 182 THR A N 1
ATOM 1493 C CA . THR A 1 182 ? 0.416 -14.429 -2.604 1.00 84.62 182 THR A CA 1
ATOM 1494 C C . THR A 1 182 ? 0.876 -13.814 -3.917 1.00 84.62 182 THR A C 1
ATOM 1496 O O . THR A 1 182 ? 0.099 -13.706 -4.860 1.00 84.62 182 THR A O 1
ATOM 1499 N N . ILE A 1 183 ? 2.131 -13.367 -3.959 1.00 84.75 183 ILE A N 1
ATOM 1500 C CA . ILE A 1 183 ? 2.738 -12.713 -5.123 1.00 84.75 183 ILE A CA 1
ATOM 1501 C C . ILE A 1 183 ? 4.142 -13.285 -5.291 1.00 84.75 183 ILE A C 1
ATOM 1503 O O . ILE A 1 183 ? 4.977 -13.150 -4.399 1.00 84.75 183 ILE A O 1
ATOM 1507 N N . GLU A 1 184 ? 4.402 -13.928 -6.426 1.00 82.06 184 GLU A N 1
ATOM 1508 C CA . GLU A 1 184 ? 5.637 -14.694 -6.651 1.00 82.06 184 GLU A CA 1
ATOM 1509 C C . GLU A 1 184 ? 6.853 -13.814 -6.975 1.00 82.06 184 GLU A C 1
ATOM 1511 O O . GLU A 1 184 ? 7.992 -14.260 -6.856 1.00 82.06 184 GLU A O 1
ATOM 1516 N N . ASN A 1 185 ? 6.618 -12.541 -7.308 1.00 84.56 185 ASN A N 1
ATOM 1517 C CA . ASN A 1 185 ? 7.646 -11.575 -7.694 1.00 84.56 185 ASN A CA 1
ATOM 1518 C C . ASN A 1 185 ? 8.667 -11.252 -6.599 1.00 84.56 185 ASN A C 1
ATOM 1520 O O . ASN A 1 185 ? 9.736 -10.727 -6.901 1.00 84.56 185 ASN A O 1
ATOM 1524 N N . PHE A 1 186 ? 8.341 -11.502 -5.330 1.00 84.56 186 PHE A N 1
ATOM 1525 C CA . PHE A 1 186 ? 9.198 -11.185 -4.190 1.00 84.56 186 PHE A CA 1
ATOM 1526 C C . PHE A 1 186 ? 9.476 -12.459 -3.400 1.00 84.56 186 PHE A C 1
ATOM 1528 O O . PHE A 1 186 ? 8.588 -12.995 -2.741 1.00 84.56 186 PHE A O 1
ATOM 1535 N N . LYS A 1 187 ? 10.720 -12.941 -3.449 1.00 72.25 187 LYS A N 1
ATOM 1536 C CA . LYS A 1 187 ? 11.146 -14.158 -2.744 1.00 72.25 187 LYS A CA 1
ATOM 1537 C C . LYS A 1 187 ? 12.034 -13.799 -1.555 1.00 72.25 187 LYS A C 1
ATOM 1539 O O . LYS A 1 187 ? 12.978 -13.023 -1.714 1.00 72.25 187 LYS A O 1
ATOM 1544 N N . GLU A 1 188 ? 11.760 -14.390 -0.390 1.00 60.59 188 GLU A N 1
ATOM 1545 C CA . GLU A 1 188 ? 12.711 -14.394 0.731 1.00 60.59 188 GLU A CA 1
ATOM 1546 C C . GLU A 1 188 ? 14.011 -15.083 0.277 1.00 60.59 188 GLU A C 1
ATOM 1548 O O . GLU A 1 188 ? 13.992 -16.054 -0.484 1.00 60.59 188 GLU A O 1
ATOM 1553 N N . ILE A 1 189 ? 15.160 -14.554 0.702 1.00 55.94 189 ILE A N 1
ATOM 1554 C CA . ILE A 1 189 ? 16.414 -15.303 0.621 1.00 55.94 189 ILE A CA 1
ATOM 1555 C C . ILE A 1 189 ? 16.340 -16.317 1.755 1.00 55.94 189 ILE A C 1
ATOM 1557 O O . ILE A 1 189 ? 16.200 -15.918 2.910 1.00 55.94 189 ILE A O 1
ATOM 1561 N N . ASP A 1 190 ? 16.405 -17.605 1.425 1.00 47.25 190 ASP A N 1
ATOM 1562 C CA . ASP A 1 190 ? 16.440 -18.671 2.420 1.00 47.25 190 ASP A CA 1
ATOM 1563 C C . ASP A 1 190 ? 17.705 -18.478 3.270 1.00 47.25 190 ASP A C 1
ATOM 1565 O O . ASP A 1 190 ? 18.826 -18.744 2.832 1.00 47.25 190 ASP A O 1
ATOM 1569 N N . LYS A 1 191 ? 17.552 -17.902 4.466 1.00 41.59 191 LYS A N 1
ATOM 1570 C CA . LYS A 1 191 ? 18.649 -17.721 5.424 1.00 41.59 191 LYS A CA 1
ATOM 1571 C C . LYS A 1 191 ? 18.847 -19.027 6.186 1.00 41.59 191 LYS A C 1
ATOM 1573 O O . LYS A 1 191 ? 18.722 -19.066 7.405 1.00 41.59 191 LYS A O 1
ATOM 1578 N N . SER A 1 192 ? 19.133 -20.103 5.461 1.00 37.22 192 SER A N 1
ATOM 1579 C CA . SER A 1 192 ? 19.730 -21.296 6.048 1.00 37.22 192 SER A CA 1
ATOM 1580 C C . SER A 1 192 ? 21.202 -20.983 6.333 1.00 37.22 192 SER A C 1
ATOM 1582 O O . SER A 1 192 ? 22.025 -20.999 5.416 1.00 37.22 192 SER A O 1
ATOM 1584 N N . PHE A 1 193 ? 21.497 -20.631 7.585 1.00 38.19 193 PHE A N 1
ATOM 1585 C CA . PHE A 1 193 ? 22.837 -20.683 8.170 1.00 38.19 193 PHE A CA 1
ATOM 1586 C C . PHE A 1 193 ? 22.917 -21.886 9.104 1.00 38.19 193 PHE A C 1
ATOM 1588 O O . PHE A 1 193 ? 21.953 -22.074 9.882 1.00 38.19 193 PHE A O 1
#

Sequence (193 aa):
MEPSKKQLKYSILPIILVLLLFFQIRKRNEQIEQRNNKQEAINSSNSVYAKLLNQRSIYRDSVYSIYIAVINDSAELIFLKRDTLNNIQRQSKFFVHLYPKDKKDLLGKTNLNAIDFKSNFSSFTINGRLFNVAHTKLPDYDIEKLNLGQYGFNGNNDVNYKISHLIDGEKVATILKENKETIENFKEIDKSF

Foldseek 3Di:
DDDDPVVVCVVVVVVVVVVVVVVVVVVVVVVVVVVVLLVVLLVPWPDQCSLCVVAQALDDDPAWRWHFAQDPNFTKIKTKGWDDDDPQRQFKKKKKWFAADDDDDPPPDDRTDIDIDGFPWDWTDTPNIIMIMGMDTDDQGATQKMWIWMWGQDPVRDTDTDTDDIRGLQSNVVRCVVSVHDHPNRDHDPPPD

pLDDT: mean 83.3, std 14.85, range [37.22, 96.44]